Protein AF-B0W9V0-F1 (afdb_monomer_lite)

Organism: Culex quinquefasciatus (NCBI:txid7176)

pLDDT: mean 73.25, std 17.87, range [31.64, 96.44]

Foldseek 3Di:
DDDDPPPVCVVPVPQQDPVVVLVVVVVLLLVLLLQLVLLLLVLVVLLVCLVCVVPPDDDDDVVVSVVSSVVSNVVVVVVSVVVSVVLVVVVVVVVVVVCVVDVDDDDSPSDRDDDPCVVVSLVVSLVSLVSSLVSLVSCVVRDDPCQLSVLSNVLSVVCNVLSVVVVVVCVVCVVPDDVVVVVVVVVVSSVVSVVSNCCSNVVVVVVVVVVVVVVVVVVVVVDDDDPDDDDDDDDDDDDDDD

InterPro domains:
  IPR017978 GPCR family 3, C-terminal [PF00003] (9-205)
  IPR017978 GPCR family 3, C-terminal [PS50259] (17-207)
  IPR043458 G-protein coupled receptor 158/179 [PTHR32546] (9-214)

Radius of gyration: 29.92 Å; chains: 1; bounding box: 88×52×104 Å

Sequence (242 aa):
MSRITSNKVALHFLQASTLRCLLEPWCRELGFIICYGAIVLKLYRHLVEFRTRKAHRWVVRDLDLLRYLCAMIVAVLCYLAAFTATSMDFLRYSELVWKVENTDDQVTSNMCRPLKWDYVTEAGELLILGFGLQLAIASRNANTQFRERQFLVASILIEFLVSSTFYILRFWYLEEFNPSTLFLALFVRSQLTNTITLGLIFLPKLWYQHKQNRYLLLSLTSSKPIPPRSPSPTILSPRVPV

Secondary structure (DSSP, 8-state):
------HHHHHTTT---HHHHHHHHHHHHHHHHHHHHHHHHHHHHHHHHHHHHHSS-----HHHHHHHHHHHHHHHHHHHHHHHHHHHHHHHHHHHHHHHH-SS-------PPPPTTHHHHHHHHHHHHHHHHHHHHHTTT--S-THHHHHHHHHHHHHHHHHHHHHHHHHHHTTT--HHHHHHHHHHHHHHHHHHHHHHHHHHHHHHHHHHHHHHHHHHHH-PPPPPPPP------PPPP-

Structure (mmCIF, N/CA/C/O backbone):
data_AF-B0W9V0-F1
#
_entry.id   AF-B0W9V0-F1
#
loop_
_atom_site.group_PDB
_atom_site.id
_atom_site.type_symbol
_atom_site.label_atom_id
_atom_site.label_alt_id
_atom_site.label_comp_id
_atom_site.label_asym_id
_atom_site.label_entity_id
_atom_site.label_seq_id
_atom_site.pdbx_PDB_ins_code
_atom_site.Cartn_x
_atom_site.Cartn_y
_atom_site.Cartn_z
_atom_site.occupancy
_atom_site.B_iso_or_equiv
_atom_site.auth_seq_id
_atom_site.auth_comp_id
_atom_site.auth_asym_id
_atom_site.auth_atom_id
_atom_site.pdbx_PDB_model_num
ATOM 1 N N . MET A 1 1 ? 34.785 -36.215 -1.499 1.00 38.50 1 MET A N 1
ATOM 2 C CA . MET A 1 1 ? 35.180 -34.996 -0.762 1.00 38.50 1 MET A CA 1
ATOM 3 C C . MET A 1 1 ? 35.057 -33.800 -1.718 1.00 38.50 1 MET A C 1
ATOM 5 O O . MET A 1 1 ? 36.051 -33.284 -2.183 1.00 38.50 1 MET A O 1
ATOM 9 N N . SER A 1 2 ? 33.897 -33.459 -2.290 1.00 42.78 2 SER A N 1
ATOM 10 C CA . SER A 1 2 ? 32.670 -32.931 -1.668 1.00 42.78 2 SER A CA 1
ATOM 11 C C . SER A 1 2 ? 32.932 -31.756 -0.721 1.00 42.78 2 SER A C 1
ATOM 13 O O . SER A 1 2 ? 33.011 -31.969 0.489 1.00 42.78 2 SER A O 1
ATOM 15 N N . ARG A 1 3 ? 33.024 -30.531 -1.265 1.00 42.50 3 ARG A N 1
ATOM 16 C CA . ARG A 1 3 ? 32.362 -29.340 -0.699 1.00 42.50 3 ARG A CA 1
ATOM 17 C C . ARG A 1 3 ? 32.528 -28.085 -1.580 1.00 42.50 3 ARG A C 1
ATOM 19 O O . ARG A 1 3 ? 33.631 -27.605 -1.784 1.00 42.50 3 ARG A O 1
ATOM 26 N N . ILE A 1 4 ? 31.371 -27.532 -1.966 1.00 48.19 4 ILE A N 1
ATOM 27 C CA . ILE A 1 4 ? 31.098 -26.106 -2.236 1.00 48.19 4 ILE A CA 1
ATOM 28 C C . ILE A 1 4 ? 31.271 -25.648 -3.699 1.00 48.19 4 ILE A C 1
ATOM 30 O O . ILE A 1 4 ? 31.927 -24.671 -4.039 1.00 48.19 4 ILE A O 1
ATOM 34 N N . THR A 1 5 ? 30.492 -26.286 -4.569 1.00 48.91 5 THR A N 1
ATOM 35 C CA . THR A 1 5 ? 29.705 -25.598 -5.603 1.00 48.91 5 THR A CA 1
ATOM 36 C C . THR A 1 5 ? 28.595 -24.766 -4.943 1.00 48.91 5 THR A C 1
ATOM 38 O O . THR A 1 5 ? 27.465 -25.232 -4.834 1.00 48.91 5 THR A O 1
ATOM 41 N N . SER A 1 6 ? 28.894 -23.551 -4.471 1.00 47.69 6 SER A N 1
ATOM 42 C CA . SER A 1 6 ? 27.841 -22.630 -3.982 1.00 47.69 6 SER A CA 1
ATOM 43 C C . SER A 1 6 ? 27.908 -21.222 -4.582 1.00 47.69 6 SER A C 1
ATOM 45 O O . SER A 1 6 ? 26.888 -20.542 -4.634 1.00 47.69 6 SER A O 1
ATOM 47 N N . ASN A 1 7 ? 29.046 -20.807 -5.151 1.00 41.62 7 ASN A N 1
ATOM 48 C CA . ASN A 1 7 ? 29.187 -19.445 -5.690 1.00 41.62 7 ASN A CA 1
ATOM 49 C C . ASN A 1 7 ? 28.788 -19.305 -7.169 1.00 41.62 7 ASN A C 1
ATOM 51 O O . ASN A 1 7 ? 28.620 -18.190 -7.646 1.00 41.62 7 ASN A O 1
ATOM 55 N N . LYS A 1 8 ? 28.551 -20.409 -7.893 1.00 41.47 8 LYS A N 1
ATOM 56 C CA . LYS A 1 8 ? 27.944 -20.368 -9.240 1.00 41.47 8 LYS A CA 1
ATOM 57 C C . LYS A 1 8 ? 26.410 -20.384 -9.233 1.00 41.47 8 LYS A C 1
ATOM 59 O O . LYS A 1 8 ? 25.807 -20.120 -10.264 1.00 41.47 8 LYS A O 1
ATOM 64 N N . VAL A 1 9 ? 25.777 -20.640 -8.085 1.00 49.31 9 VAL A N 1
ATOM 65 C CA . VAL A 1 9 ? 24.306 -20.645 -7.968 1.00 49.31 9 VAL A CA 1
ATOM 66 C C . VAL A 1 9 ? 23.757 -19.218 -7.856 1.00 49.31 9 VAL A C 1
ATOM 68 O O . VAL A 1 9 ? 22.709 -18.932 -8.419 1.00 49.31 9 VAL A O 1
ATOM 71 N N . ALA A 1 10 ? 24.497 -18.291 -7.236 1.00 47.00 10 ALA A N 1
ATOM 72 C CA . ALA A 1 10 ? 24.108 -16.879 -7.160 1.00 47.00 10 ALA A CA 1
ATOM 73 C C . ALA A 1 10 ? 24.306 -16.126 -8.491 1.00 47.00 10 ALA A C 1
ATOM 75 O O . ALA A 1 10 ? 23.481 -15.296 -8.859 1.00 47.00 10 ALA A O 1
ATOM 76 N N . LEU A 1 11 ? 25.358 -16.466 -9.248 1.00 44.41 11 LEU A N 1
ATOM 77 C CA . LEU A 1 11 ? 25.681 -15.839 -10.539 1.00 44.41 11 LEU A CA 1
ATOM 78 C C . LEU A 1 11 ? 24.738 -16.250 -11.684 1.00 44.41 11 LEU A C 1
ATOM 80 O O . LEU A 1 11 ? 24.691 -15.565 -12.699 1.00 44.41 11 LEU A O 1
ATOM 84 N N . HIS A 1 12 ? 23.948 -17.315 -11.511 1.00 42.97 12 HIS A N 1
ATOM 85 C CA . HIS A 1 12 ? 22.925 -17.742 -12.474 1.00 42.97 12 HIS A CA 1
ATOM 86 C C . HIS A 1 12 ? 21.485 -17.384 -12.050 1.00 42.97 12 HIS A C 1
ATOM 88 O O . HIS A 1 12 ? 20.547 -17.612 -12.812 1.00 42.97 12 HIS A O 1
ATOM 94 N N . PHE A 1 13 ? 21.276 -16.830 -10.847 1.00 45.81 13 PHE A N 1
ATOM 95 C CA . PHE A 1 13 ? 19.937 -16.715 -10.251 1.00 45.81 13 PHE A CA 1
ATOM 96 C C . PHE A 1 13 ? 19.091 -15.548 -10.796 1.00 45.81 13 PHE A C 1
ATOM 98 O O . PHE A 1 13 ? 17.875 -15.515 -10.593 1.00 45.81 13 PHE A O 1
ATOM 105 N N . LEU A 1 14 ? 19.685 -14.598 -11.524 1.00 47.00 14 LEU A N 1
ATOM 106 C CA . LEU A 1 14 ? 19.030 -13.348 -11.931 1.00 47.00 14 LEU A CA 1
ATOM 107 C C . LEU A 1 14 ? 19.260 -12.986 -13.405 1.00 47.00 14 LEU A C 1
ATOM 109 O O . LEU A 1 14 ? 19.562 -11.843 -13.723 1.00 47.00 14 LEU A O 1
ATOM 113 N N . GLN A 1 15 ? 19.064 -13.925 -14.334 1.00 42.28 15 GLN A N 1
ATOM 114 C CA . GLN A 1 15 ? 18.777 -13.520 -15.714 1.00 42.28 15 GLN A CA 1
ATOM 115 C C . GLN A 1 15 ? 17.496 -12.665 -15.670 1.00 42.28 15 GLN A C 1
ATOM 117 O O . GLN A 1 15 ? 16.434 -13.176 -15.297 1.00 42.28 15 GLN A O 1
ATOM 122 N N . ALA A 1 16 ? 17.594 -11.357 -15.929 1.00 52.25 16 ALA A N 1
ATOM 123 C CA . ALA A 1 16 ? 16.433 -10.474 -15.940 1.00 52.25 16 ALA A CA 1
ATOM 124 C C . ALA A 1 16 ? 15.581 -10.816 -17.165 1.00 52.25 16 ALA A C 1
ATOM 126 O O . ALA A 1 16 ? 15.813 -10.331 -18.267 1.00 52.25 16 ALA A O 1
ATOM 127 N N . SER A 1 17 ? 14.627 -11.723 -16.984 1.00 62.50 17 SER A N 1
ATOM 128 C CA . SER A 1 17 ? 13.578 -11.950 -17.964 1.00 62.50 17 SER A CA 1
ATOM 129 C C . SER A 1 17 ? 12.546 -10.832 -17.850 1.00 62.50 17 SER A C 1
ATOM 131 O O . SER A 1 17 ? 12.239 -10.375 -16.747 1.00 62.50 17 SER A O 1
ATOM 133 N N . THR A 1 18 ? 11.959 -10.431 -18.978 1.00 63.19 18 THR A N 1
ATOM 134 C CA . THR A 1 18 ? 10.874 -9.436 -19.051 1.00 63.19 18 THR A CA 1
ATOM 135 C C . THR A 1 18 ? 9.777 -9.722 -18.022 1.00 63.19 18 THR A C 1
ATOM 137 O O . THR A 1 18 ? 9.272 -8.818 -17.366 1.00 63.19 18 THR A O 1
ATOM 140 N N . LEU A 1 19 ? 9.484 -11.005 -17.786 1.00 66.69 19 LEU A N 1
ATOM 141 C CA . LEU A 1 19 ? 8.498 -11.450 -16.807 1.00 66.69 19 LEU A CA 1
ATOM 142 C C . LEU A 1 19 ? 8.824 -11.016 -15.372 1.00 66.69 19 LEU A C 1
ATOM 144 O O . LEU A 1 19 ? 7.913 -10.637 -14.651 1.00 66.69 19 LEU A O 1
ATOM 148 N N . ARG A 1 20 ? 10.092 -11.032 -14.944 1.00 68.75 20 ARG A N 1
ATOM 149 C CA . ARG A 1 20 ? 10.468 -10.645 -13.571 1.00 68.75 20 ARG A CA 1
ATOM 150 C C . ARG A 1 20 ? 10.277 -9.154 -13.323 1.00 68.75 20 ARG A C 1
ATOM 152 O O . ARG A 1 20 ? 9.780 -8.786 -12.266 1.00 68.75 20 ARG A O 1
ATOM 159 N N . CYS A 1 21 ? 10.584 -8.325 -14.315 1.00 73.25 21 CYS A N 1
ATOM 160 C CA . CYS A 1 21 ? 10.388 -6.881 -14.216 1.00 73.25 21 CYS A CA 1
ATOM 161 C C . CYS A 1 21 ? 8.923 -6.460 -14.184 1.00 73.25 21 CYS A C 1
ATOM 163 O O . CYS A 1 21 ? 8.607 -5.406 -13.647 1.00 73.25 21 CYS A O 1
ATOM 165 N N . LEU A 1 22 ? 8.035 -7.270 -14.761 1.00 76.75 22 LEU A N 1
ATOM 166 C CA . LEU A 1 22 ? 6.597 -7.072 -14.629 1.00 76.75 22 LEU A CA 1
ATOM 167 C C . LEU A 1 22 ? 6.101 -7.640 -13.295 1.00 76.75 22 LEU A C 1
ATOM 169 O O . LEU A 1 22 ? 5.334 -6.990 -12.597 1.00 76.75 22 LEU A O 1
ATOM 173 N N . LEU A 1 23 ? 6.553 -8.834 -12.910 1.00 80.38 23 LEU A N 1
ATOM 174 C CA . LEU A 1 23 ? 6.055 -9.524 -11.721 1.00 80.38 23 LEU A CA 1
ATOM 175 C C . LEU A 1 23 ? 6.413 -8.798 -10.416 1.00 80.38 23 LEU A C 1
ATOM 177 O O . LEU A 1 23 ? 5.625 -8.810 -9.475 1.00 80.38 23 LEU A O 1
ATOM 181 N N . GLU A 1 24 ? 7.585 -8.172 -10.344 1.00 76.94 24 GLU A N 1
ATOM 182 C CA . GLU A 1 24 ? 8.046 -7.495 -9.132 1.00 76.94 24 GLU A CA 1
ATOM 183 C C . GLU A 1 24 ? 7.132 -6.329 -8.705 1.00 76.94 24 GLU A C 1
ATOM 185 O O . GLU A 1 24 ? 6.631 -6.383 -7.576 1.00 76.94 24 GLU A O 1
ATOM 190 N N . PRO A 1 25 ? 6.824 -5.334 -9.567 1.00 80.12 25 PRO A N 1
ATOM 191 C CA . PRO A 1 25 ? 5.823 -4.316 -9.259 1.00 80.12 25 PRO A CA 1
ATOM 192 C C . PRO A 1 25 ? 4.469 -4.924 -8.890 1.00 80.12 25 PRO A C 1
ATOM 194 O O . PRO A 1 25 ? 3.864 -4.520 -7.904 1.00 80.12 25 PRO A O 1
ATOM 197 N N . TRP A 1 26 ? 4.012 -5.950 -9.615 1.00 86.50 26 TRP A N 1
ATOM 198 C CA . TRP A 1 26 ? 2.724 -6.590 -9.336 1.00 86.50 26 TRP A CA 1
ATOM 199 C C . TRP A 1 26 ? 2.651 -7.177 -7.928 1.00 86.50 26 TRP A C 1
ATOM 201 O O . TRP A 1 26 ? 1.711 -6.896 -7.184 1.00 86.50 26 TRP A O 1
ATOM 211 N N . CYS A 1 27 ? 3.638 -7.987 -7.546 1.00 85.38 27 CYS A N 1
ATOM 212 C CA . CYS A 1 27 ? 3.676 -8.597 -6.223 1.00 85.38 27 CYS A CA 1
ATOM 213 C C . CYS A 1 27 ? 3.806 -7.544 -5.117 1.00 85.38 27 CYS A C 1
ATOM 215 O O . CYS A 1 27 ? 3.162 -7.684 -4.075 1.00 85.38 27 CYS A O 1
ATOM 217 N N . ARG A 1 28 ? 4.602 -6.493 -5.344 1.00 84.31 28 ARG A N 1
ATOM 218 C CA . ARG A 1 28 ? 4.801 -5.411 -4.376 1.00 84.31 28 ARG A CA 1
ATOM 219 C C . ARG A 1 28 ? 3.512 -4.629 -4.131 1.00 84.31 28 ARG A C 1
ATOM 221 O O . ARG A 1 28 ? 3.073 -4.549 -2.985 1.00 84.31 28 ARG A O 1
ATOM 228 N N . GLU A 1 29 ? 2.874 -4.133 -5.190 1.00 88.31 29 GLU A N 1
ATOM 229 C CA . GLU A 1 29 ? 1.665 -3.308 -5.079 1.00 88.31 29 GLU A CA 1
ATOM 230 C C . GLU A 1 29 ? 0.465 -4.106 -4.554 1.00 88.31 29 GLU A C 1
ATOM 232 O O . GLU A 1 29 ? -0.296 -3.620 -3.712 1.00 88.31 29 GLU A O 1
ATOM 237 N N . LEU A 1 30 ? 0.311 -5.365 -4.984 1.00 90.06 30 LEU A N 1
ATOM 238 C CA . LEU A 1 30 ? -0.743 -6.240 -4.463 1.00 90.06 30 LEU A CA 1
ATOM 239 C C . LEU A 1 30 ? -0.530 -6.569 -2.983 1.00 90.06 30 LEU A C 1
ATOM 241 O O . LEU A 1 30 ? -1.483 -6.552 -2.204 1.00 90.06 30 LEU A O 1
ATOM 245 N N . GLY A 1 31 ? 0.712 -6.832 -2.573 1.00 89.00 31 GLY A N 1
ATOM 246 C CA . GLY A 1 31 ? 1.044 -7.033 -1.164 1.00 89.00 31 GLY A CA 1
ATOM 247 C C . GLY A 1 31 ? 0.723 -5.795 -0.327 1.00 89.00 31 GLY A C 1
ATOM 248 O O . GLY A 1 31 ? 0.064 -5.903 0.710 1.00 89.00 31 GLY A O 1
ATOM 249 N N . PHE A 1 32 ? 1.114 -4.615 -0.814 1.00 89.88 32 PHE A N 1
ATOM 250 C CA . PHE A 1 32 ? 0.863 -3.346 -0.142 1.00 89.88 32 PHE A CA 1
ATOM 251 C C . PHE A 1 32 ? -0.635 -3.090 0.056 1.00 89.88 32 PHE A C 1
ATOM 253 O O . PHE A 1 32 ? -1.078 -2.856 1.185 1.00 89.88 32 PHE A O 1
ATOM 260 N N . ILE A 1 33 ? -1.441 -3.195 -1.007 1.00 92.50 33 ILE A N 1
ATOM 261 C CA . ILE A 1 33 ? -2.877 -2.909 -0.913 1.00 92.50 33 ILE A CA 1
ATOM 262 C C . ILE A 1 33 ? -3.615 -3.918 -0.032 1.00 92.50 33 ILE A C 1
ATOM 264 O O . ILE A 1 33 ? -4.504 -3.531 0.724 1.00 92.50 33 ILE A O 1
ATOM 268 N N . ILE A 1 34 ? -3.237 -5.198 -0.071 1.00 91.38 34 ILE A N 1
ATOM 269 C CA . ILE A 1 34 ? -3.853 -6.225 0.774 1.00 91.38 34 ILE A CA 1
ATOM 270 C C . ILE A 1 34 ? -3.533 -5.952 2.247 1.00 91.38 34 ILE A C 1
ATOM 272 O O . ILE A 1 34 ? -4.441 -5.934 3.081 1.00 91.38 34 ILE A O 1
ATOM 276 N N . CYS A 1 35 ? -2.264 -5.698 2.573 1.00 90.56 35 CYS A N 1
ATOM 277 C CA . CYS A 1 35 ? -1.823 -5.451 3.942 1.00 90.56 35 CYS A CA 1
ATOM 278 C C . CYS A 1 35 ? -2.367 -4.124 4.486 1.00 90.56 35 CYS A C 1
ATOM 280 O O . CYS A 1 35 ? -3.150 -4.113 5.440 1.00 90.56 35 CYS A O 1
ATOM 282 N N . TYR A 1 36 ? -1.985 -2.997 3.884 1.00 91.69 36 TYR A N 1
ATOM 283 C CA . TYR A 1 36 ? -2.341 -1.676 4.400 1.00 91.69 36 TYR A CA 1
ATOM 284 C C . TYR A 1 36 ? -3.808 -1.336 4.148 1.00 91.69 36 TYR A C 1
ATOM 286 O O . TYR A 1 36 ? -4.438 -0.739 5.020 1.00 91.69 36 TYR A O 1
ATOM 294 N N . GLY A 1 37 ? -4.407 -1.801 3.046 1.00 93.12 37 GLY A N 1
ATOM 295 C CA . GLY A 1 37 ? -5.848 -1.675 2.822 1.00 93.12 37 GLY A CA 1
ATOM 296 C C . GLY A 1 37 ? -6.663 -2.378 3.909 1.00 93.12 37 GLY A C 1
ATOM 297 O O . GLY A 1 37 ? -7.611 -1.795 4.436 1.00 93.12 37 GLY A O 1
ATOM 298 N N . ALA A 1 38 ? -6.258 -3.576 4.348 1.00 92.44 38 ALA A N 1
ATOM 299 C CA . ALA A 1 38 ? -6.914 -4.255 5.467 1.00 92.44 38 ALA A CA 1
ATOM 300 C C . ALA A 1 38 ? -6.759 -3.493 6.798 1.00 92.44 38 ALA A C 1
ATOM 302 O O . ALA A 1 38 ? -7.720 -3.404 7.568 1.00 92.44 38 ALA A O 1
ATOM 303 N N . ILE A 1 39 ? -5.585 -2.908 7.077 1.00 92.06 39 ILE A N 1
ATOM 304 C CA . ILE A 1 39 ? -5.357 -2.083 8.280 1.00 92.06 39 ILE A CA 1
ATOM 305 C C . ILE A 1 39 ? -6.250 -0.833 8.251 1.00 92.06 39 ILE A C 1
ATOM 307 O O . ILE A 1 39 ? -6.931 -0.543 9.239 1.00 92.06 39 ILE A O 1
ATOM 311 N N . VAL A 1 40 ? -6.294 -0.127 7.118 1.00 93.56 40 VAL A N 1
ATOM 312 C CA . VAL A 1 40 ? -7.128 1.066 6.899 1.00 93.56 40 VAL A CA 1
ATOM 313 C C . VAL A 1 40 ? -8.608 0.735 7.083 1.00 93.56 40 VAL A C 1
ATOM 315 O O . VAL A 1 40 ? -9.307 1.429 7.818 1.00 93.56 40 VAL A O 1
ATOM 318 N N . LEU A 1 41 ? -9.088 -0.363 6.498 1.00 92.69 41 LEU A N 1
ATOM 319 C CA . LEU A 1 41 ? -10.471 -0.819 6.643 1.00 92.69 41 LEU A CA 1
ATOM 320 C C . LEU A 1 41 ? -10.808 -1.212 8.085 1.00 92.69 41 LEU A C 1
ATOM 322 O O . LEU A 1 41 ? -11.884 -0.896 8.598 1.00 92.69 41 LEU A O 1
ATOM 326 N N . LYS A 1 42 ? -9.875 -1.851 8.790 1.00 90.62 42 LYS A N 1
ATOM 327 C CA . LYS A 1 42 ? -10.038 -2.175 10.209 1.00 90.62 42 LYS A CA 1
ATOM 328 C C . LYS A 1 42 ? -10.117 -0.920 11.084 1.00 90.62 42 LYS A C 1
ATOM 330 O O . LYS A 1 42 ? -10.900 -0.885 12.039 1.00 90.62 42 LYS A O 1
ATOM 335 N N . LEU A 1 43 ? -9.344 0.112 10.752 1.00 90.44 43 LEU A N 1
ATOM 336 C CA . LEU A 1 43 ? -9.387 1.417 11.407 1.00 90.44 43 LEU A CA 1
ATOM 337 C C . LEU A 1 43 ? -10.682 2.179 11.077 1.00 90.44 43 LEU A C 1
ATOM 339 O O . LEU A 1 43 ? -11.298 2.760 11.970 1.00 90.44 43 LEU A O 1
ATOM 343 N N . TYR A 1 44 ? -11.147 2.099 9.828 1.00 90.62 44 TYR A N 1
ATOM 344 C CA . TYR A 1 44 ? -12.440 2.627 9.393 1.00 90.62 44 TYR A CA 1
ATOM 345 C C . TYR A 1 44 ? -13.595 1.996 10.180 1.00 90.62 44 TYR A C 1
ATOM 347 O O . TYR A 1 44 ? -14.435 2.714 10.722 1.00 90.62 44 TYR A O 1
ATOM 355 N N . ARG A 1 45 ? -13.598 0.664 10.337 1.00 88.00 45 ARG A N 1
ATOM 356 C CA . ARG A 1 45 ? -14.590 -0.043 11.162 1.00 88.00 45 ARG A CA 1
ATOM 357 C C . ARG A 1 45 ? -14.610 0.480 12.596 1.00 88.00 45 ARG A C 1
ATOM 359 O O . ARG A 1 45 ? -15.693 0.742 13.115 1.00 88.00 45 ARG A O 1
ATOM 366 N N . HIS A 1 46 ? -13.440 0.659 13.216 1.00 85.12 46 HIS A N 1
ATOM 367 C CA . HIS A 1 46 ? -13.358 1.236 14.561 1.00 85.12 46 HIS A CA 1
ATOM 368 C C . HIS A 1 46 ? -14.025 2.613 14.597 1.00 85.12 46 HIS A C 1
ATOM 370 O O . HIS A 1 46 ? -14.906 2.848 15.421 1.00 85.12 46 HIS A O 1
ATOM 376 N N . LEU A 1 47 ? -13.659 3.507 13.675 1.00 87.06 47 LEU A N 1
ATOM 377 C CA . LEU A 1 47 ? -14.223 4.855 13.597 1.00 87.06 47 LEU A CA 1
ATOM 378 C C . LEU A 1 47 ? -15.756 4.839 13.466 1.00 87.06 47 LEU A C 1
ATOM 380 O O . LEU A 1 47 ? -16.438 5.592 14.168 1.00 87.06 47 LEU A O 1
ATOM 384 N N . VAL A 1 48 ? -16.306 3.981 12.602 1.00 85.25 48 VAL A N 1
ATOM 385 C CA . VAL A 1 48 ? -17.760 3.875 12.400 1.00 85.25 48 VAL A CA 1
ATOM 386 C C . VAL A 1 48 ? -18.461 3.323 13.641 1.00 85.25 48 VAL A C 1
ATOM 388 O O . VAL A 1 48 ? -19.492 3.863 14.046 1.00 85.25 48 VAL A O 1
ATOM 391 N N . GLU A 1 49 ? -17.902 2.311 14.307 1.00 81.75 49 GLU A N 1
ATOM 392 C CA . GLU A 1 49 ? -18.482 1.775 15.545 1.00 81.75 49 GLU A CA 1
ATOM 393 C C . GLU A 1 49 ? -18.603 2.860 16.630 1.00 81.75 49 GLU A C 1
ATOM 395 O O . GLU A 1 49 ? -19.628 2.983 17.301 1.00 81.75 49 GLU A O 1
ATOM 400 N N . PHE A 1 50 ? -17.599 3.725 16.764 1.00 77.88 50 PHE A N 1
ATOM 401 C CA . PHE A 1 50 ? -17.660 4.835 17.712 1.00 77.88 50 PHE A CA 1
ATOM 402 C C . PHE A 1 50 ? -18.673 5.912 17.345 1.00 77.88 50 PHE A C 1
ATOM 404 O O . PHE A 1 50 ? -19.364 6.431 18.225 1.00 77.88 50 PHE A O 1
ATOM 411 N N . ARG A 1 51 ? -18.770 6.261 16.058 1.00 76.44 51 ARG A N 1
ATOM 412 C CA . ARG A 1 51 ? -19.777 7.220 15.590 1.00 76.44 51 ARG A CA 1
ATOM 413 C C . ARG A 1 51 ? -21.193 6.703 15.833 1.00 76.44 51 ARG A C 1
ATOM 415 O O . ARG A 1 51 ? -22.044 7.464 16.283 1.00 76.44 51 ARG A O 1
ATOM 422 N N . THR A 1 52 ? -21.429 5.418 15.590 1.00 68.56 52 THR A N 1
ATOM 423 C CA . THR A 1 52 ? -22.756 4.797 15.733 1.00 68.56 52 THR A CA 1
ATOM 424 C C . THR A 1 52 ? -23.190 4.609 17.189 1.00 68.56 52 THR A C 1
ATOM 426 O O . THR A 1 52 ? -24.385 4.602 17.467 1.00 68.56 52 THR A O 1
ATOM 429 N N . ARG A 1 53 ? -22.263 4.564 18.161 1.00 64.00 53 ARG A N 1
ATOM 430 C CA . ARG A 1 53 ? -22.628 4.631 19.594 1.00 64.00 53 ARG A CA 1
ATOM 431 C C . ARG A 1 53 ? -23.247 5.974 20.004 1.00 64.00 53 ARG A C 1
ATOM 433 O O . ARG A 1 53 ? -23.953 6.011 21.004 1.00 64.00 53 ARG A O 1
ATOM 440 N N . LYS A 1 54 ? -23.003 7.060 19.255 1.00 57.22 54 LYS A N 1
ATOM 441 C CA . LYS A 1 54 ? -23.586 8.393 19.513 1.00 57.22 54 LYS A CA 1
ATOM 442 C C . LYS A 1 54 ? -24.869 8.675 18.723 1.00 57.22 54 LYS A C 1
ATOM 444 O O . LYS A 1 54 ? -25.590 9.601 19.071 1.00 57.22 54 LYS A O 1
ATOM 449 N N . ALA A 1 55 ? -25.159 7.898 17.683 1.00 57.38 55 ALA A N 1
ATOM 450 C CA . ALA A 1 55 ? -26.361 8.031 16.867 1.00 57.38 55 ALA A CA 1
ATOM 451 C C . ALA A 1 55 ? -26.708 6.662 16.271 1.00 57.38 55 ALA A C 1
ATOM 453 O O . ALA A 1 55 ? -25.904 6.146 15.505 1.00 57.38 55 ALA A O 1
ATOM 454 N N . HIS A 1 56 ? -27.866 6.106 16.656 1.00 53.25 56 HIS A N 1
ATOM 455 C CA . HIS A 1 56 ? -28.547 4.911 16.121 1.00 53.25 56 HIS A CA 1
ATOM 456 C C . HIS A 1 56 ? -27.640 3.810 15.514 1.00 53.25 56 HIS A C 1
ATOM 458 O O . HIS A 1 56 ? -27.049 3.983 14.455 1.00 53.25 56 HIS A O 1
ATOM 464 N N . ARG A 1 57 ? -27.565 2.631 16.149 1.00 59.12 57 ARG A N 1
ATOM 465 C CA . ARG A 1 57 ? -26.633 1.534 15.811 1.00 59.12 57 ARG A CA 1
ATOM 466 C C . ARG A 1 57 ? -26.754 1.050 14.352 1.00 59.12 57 ARG A C 1
ATOM 468 O O . ARG A 1 57 ? -27.537 0.154 14.054 1.00 59.12 57 ARG A O 1
ATOM 475 N N . TRP A 1 58 ? -25.921 1.581 13.457 1.00 59.62 58 TRP A N 1
ATOM 476 C CA . TRP A 1 58 ? -25.695 1.018 12.124 1.00 59.62 58 TRP A CA 1
ATOM 477 C C . TRP A 1 58 ? -24.669 -0.114 12.230 1.00 59.62 58 TRP A C 1
ATOM 479 O O . TRP A 1 58 ? -23.488 0.122 12.485 1.00 59.62 58 TRP A O 1
ATOM 489 N N . VAL A 1 59 ? -25.116 -1.360 12.073 1.00 67.06 59 VAL A N 1
ATOM 490 C CA . VAL A 1 59 ? -24.224 -2.526 12.046 1.00 67.06 59 VAL A CA 1
ATOM 491 C C . VAL A 1 59 ? -23.605 -2.619 10.653 1.00 67.06 59 VAL A C 1
ATOM 493 O O . VAL A 1 59 ? -24.251 -3.076 9.713 1.00 67.06 59 VAL A O 1
ATOM 496 N N . VAL A 1 60 ? -22.355 -2.168 10.513 1.00 69.69 60 VAL A N 1
ATOM 497 C CA . VAL A 1 60 ? -21.566 -2.408 9.296 1.00 69.69 60 VAL A CA 1
ATOM 498 C C . VAL A 1 60 ? -21.320 -3.908 9.182 1.00 69.69 60 VAL A C 1
ATOM 500 O O . VAL A 1 60 ? -20.766 -4.520 10.097 1.00 69.69 60 VAL A O 1
ATOM 503 N N . ARG A 1 61 ? -21.757 -4.507 8.075 1.00 80.44 61 ARG A N 1
ATOM 504 C CA . ARG A 1 61 ? -21.613 -5.942 7.828 1.00 80.44 61 ARG A CA 1
ATOM 505 C C . ARG A 1 61 ? -20.178 -6.240 7.403 1.00 80.44 61 ARG A C 1
ATOM 507 O O . ARG A 1 61 ? -19.621 -5.522 6.577 1.00 80.44 61 ARG A O 1
ATOM 514 N N . ASP A 1 62 ? -19.596 -7.330 7.898 1.00 82.00 62 ASP A N 1
ATOM 515 C CA . ASP A 1 62 ? -18.232 -7.742 7.523 1.00 82.00 62 ASP A CA 1
ATOM 516 C C . ASP A 1 62 ? -18.080 -7.967 6.004 1.00 82.00 62 ASP A C 1
ATOM 518 O O . ASP A 1 62 ? -17.024 -7.709 5.429 1.00 82.00 62 ASP A O 1
ATOM 522 N N . LEU A 1 63 ? -19.168 -8.364 5.336 1.00 85.56 63 LEU A N 1
ATOM 523 C CA . LEU A 1 63 ? -19.227 -8.524 3.883 1.00 85.56 63 LEU A CA 1
ATOM 524 C C . LEU A 1 63 ? -19.025 -7.198 3.132 1.00 85.56 63 LEU A C 1
ATOM 526 O O . LEU A 1 63 ? -18.405 -7.182 2.073 1.00 85.56 63 LEU A O 1
ATOM 530 N N . ASP A 1 64 ? -19.515 -6.083 3.675 1.00 88.50 64 ASP A N 1
ATOM 531 C CA . ASP A 1 64 ? -19.342 -4.773 3.044 1.00 88.50 64 ASP A CA 1
ATOM 532 C C . ASP A 1 64 ? -17.886 -4.316 3.159 1.00 88.50 64 ASP A C 1
ATOM 534 O O . ASP A 1 64 ? -17.327 -3.792 2.200 1.00 88.50 64 ASP A O 1
ATOM 538 N N . LEU A 1 65 ? -17.223 -4.624 4.280 1.00 88.62 65 LEU A N 1
ATOM 539 C CA . LEU A 1 65 ? -15.789 -4.381 4.439 1.00 88.62 65 LEU A CA 1
ATOM 540 C C . LEU A 1 65 ? -14.959 -5.176 3.425 1.00 88.62 65 LEU A C 1
ATOM 542 O O . LEU A 1 65 ? -14.042 -4.629 2.812 1.00 88.62 65 LEU A O 1
ATOM 546 N N . LEU A 1 66 ? -15.308 -6.448 3.220 1.00 88.94 66 LEU A N 1
ATOM 547 C CA . LEU A 1 66 ? -14.657 -7.290 2.221 1.00 88.94 66 LEU A CA 1
ATOM 548 C C . LEU A 1 66 ? -14.894 -6.766 0.799 1.00 88.94 66 LEU A C 1
ATOM 550 O O . LEU A 1 66 ? -13.962 -6.749 0.002 1.00 88.94 66 LEU A O 1
ATOM 554 N N . ARG A 1 67 ? -16.101 -6.273 0.489 1.00 92.88 67 ARG A N 1
ATOM 555 C CA . ARG A 1 67 ? -16.398 -5.626 -0.801 1.00 92.88 67 ARG A CA 1
ATOM 556 C C . ARG A 1 67 ? -15.526 -4.396 -1.034 1.00 92.88 67 ARG A C 1
ATOM 558 O O . ARG A 1 67 ? -14.995 -4.259 -2.132 1.00 92.88 67 ARG A O 1
ATOM 565 N N . TYR A 1 68 ? -15.329 -3.546 -0.023 1.00 92.69 68 TYR A N 1
ATOM 566 C CA . TYR A 1 68 ? -14.413 -2.406 -0.138 1.00 92.69 68 TYR A CA 1
ATOM 567 C C . TYR A 1 68 ? -12.967 -2.860 -0.380 1.00 92.69 68 TYR A C 1
ATOM 569 O O . TYR A 1 68 ? -12.301 -2.297 -1.243 1.00 92.69 68 TYR A O 1
ATOM 577 N N . LEU A 1 69 ? -12.492 -3.905 0.310 1.00 93.06 69 LEU A N 1
ATOM 578 C CA . LEU A 1 69 ? -11.152 -4.458 0.071 1.00 93.06 69 LEU A CA 1
ATOM 579 C C . LEU A 1 69 ? -11.012 -5.002 -1.357 1.00 93.06 69 LEU A C 1
ATOM 581 O O . LEU A 1 69 ? -10.049 -4.678 -2.045 1.00 93.06 69 LEU A O 1
ATOM 585 N N . CYS A 1 70 ? -11.984 -5.790 -1.820 1.00 93.88 70 CYS A N 1
ATOM 586 C CA . CYS A 1 70 ? -12.004 -6.305 -3.186 1.00 93.88 70 CYS A CA 1
ATOM 587 C C . CYS A 1 70 ? -12.020 -5.170 -4.215 1.00 93.88 70 CYS A C 1
ATOM 589 O O . CYS A 1 70 ? -11.284 -5.246 -5.191 1.00 93.88 70 CYS A O 1
ATOM 591 N N . ALA A 1 71 ? -12.795 -4.106 -3.989 1.00 95.38 71 ALA A N 1
ATOM 592 C CA . ALA A 1 71 ? -12.816 -2.945 -4.874 1.00 95.38 71 ALA A CA 1
ATOM 593 C C . ALA A 1 71 ? -11.442 -2.256 -4.954 1.00 95.38 71 ALA A C 1
ATOM 595 O O . ALA A 1 71 ? -10.982 -1.948 -6.052 1.00 95.38 71 ALA A O 1
ATOM 596 N N . MET A 1 72 ? -10.754 -2.081 -3.819 1.00 93.25 72 MET A N 1
ATOM 597 C CA . MET A 1 72 ? -9.390 -1.535 -3.786 1.00 93.25 72 MET A CA 1
ATOM 598 C C . MET A 1 72 ? -8.398 -2.431 -4.548 1.00 93.25 72 MET A C 1
ATOM 600 O O . MET A 1 72 ? -7.599 -1.928 -5.333 1.00 93.25 72 MET A O 1
ATOM 604 N N . ILE A 1 73 ? -8.472 -3.755 -4.368 1.00 94.50 73 ILE A N 1
ATOM 605 C CA . ILE A 1 73 ? -7.617 -4.719 -5.083 1.00 94.50 73 ILE A CA 1
ATOM 606 C C . ILE A 1 73 ? -7.880 -4.668 -6.593 1.00 94.50 73 ILE A C 1
ATOM 608 O O . ILE A 1 73 ? -6.936 -4.613 -7.374 1.00 94.50 73 ILE A O 1
ATOM 612 N N . VAL A 1 74 ? -9.147 -4.653 -7.016 1.00 96.44 74 VAL A N 1
ATOM 613 C CA . VAL A 1 74 ? -9.519 -4.560 -8.438 1.00 96.44 74 VAL A CA 1
ATOM 614 C C . VAL A 1 74 ? -9.009 -3.257 -9.052 1.00 96.44 74 VAL A C 1
ATOM 616 O O . VAL A 1 74 ? -8.465 -3.286 -10.152 1.00 96.44 74 VAL A O 1
ATOM 619 N N . ALA A 1 75 ? -9.108 -2.132 -8.340 1.00 94.31 75 ALA A N 1
ATOM 620 C CA . ALA A 1 75 ? -8.561 -0.861 -8.810 1.00 94.31 75 ALA A CA 1
ATOM 621 C C . ALA A 1 75 ? -7.042 -0.941 -9.053 1.00 94.31 75 ALA A C 1
ATOM 623 O O . ALA A 1 75 ? -6.564 -0.503 -10.101 1.00 94.31 75 ALA A O 1
ATOM 624 N N . VAL A 1 76 ? -6.293 -1.562 -8.134 1.00 92.69 76 VAL A N 1
ATOM 625 C CA . VAL A 1 76 ? -4.843 -1.778 -8.288 1.00 92.69 76 VAL A CA 1
ATOM 626 C C . VAL A 1 76 ? -4.532 -2.747 -9.431 1.00 92.69 76 VAL A C 1
ATOM 628 O O . VAL A 1 76 ? -3.608 -2.499 -10.198 1.00 92.69 76 VAL A O 1
ATOM 631 N N . LEU A 1 77 ? -5.318 -3.811 -9.616 1.00 93.38 77 LEU A N 1
ATOM 632 C CA . LEU A 1 77 ? -5.156 -4.728 -10.750 1.00 93.38 77 LEU A CA 1
ATOM 633 C C . LEU A 1 77 ? -5.356 -4.020 -12.096 1.00 93.38 77 LEU A C 1
ATOM 635 O O . LEU A 1 77 ? -4.570 -4.230 -13.017 1.00 93.38 77 LEU A O 1
ATOM 639 N N . CYS A 1 78 ? -6.362 -3.150 -12.207 1.00 94.88 78 CYS A N 1
ATOM 640 C CA . CYS A 1 78 ? -6.573 -2.335 -13.405 1.00 94.88 78 CYS A CA 1
ATOM 641 C C . CYS A 1 78 ? -5.394 -1.385 -13.660 1.00 94.88 78 CYS A C 1
ATOM 643 O O . CYS A 1 78 ? -4.930 -1.274 -14.795 1.00 94.88 78 CYS A O 1
ATOM 645 N N . TYR A 1 79 ? -4.879 -0.737 -12.611 1.00 91.38 79 TYR A N 1
ATOM 646 C CA . TYR A 1 79 ? -3.680 0.099 -12.697 1.00 91.38 79 TYR A CA 1
ATOM 647 C C . TYR A 1 79 ? -2.459 -0.695 -13.185 1.00 91.38 79 TYR A C 1
ATOM 649 O O . TYR A 1 79 ? -1.797 -0.288 -14.137 1.00 91.38 79 TYR A O 1
ATOM 657 N N . LEU A 1 80 ? -2.198 -1.863 -12.593 1.00 89.88 80 LEU A N 1
ATOM 658 C CA . LEU A 1 80 ? -1.078 -2.731 -12.959 1.00 89.88 80 LEU A CA 1
ATOM 659 C C . LEU A 1 80 ? -1.210 -3.291 -14.380 1.00 89.88 80 LEU A C 1
ATOM 661 O O . LEU A 1 80 ? -0.206 -3.443 -15.079 1.00 89.88 80 LEU A O 1
ATOM 665 N N . ALA A 1 81 ? -2.431 -3.559 -14.844 1.00 91.12 81 ALA A N 1
ATOM 666 C CA . ALA A 1 81 ? -2.688 -3.946 -16.227 1.00 91.12 81 ALA A CA 1
ATOM 667 C C . ALA A 1 81 ? -2.350 -2.806 -17.203 1.00 91.12 81 ALA A C 1
ATOM 669 O O . ALA A 1 81 ? -1.661 -3.043 -18.196 1.00 91.12 81 ALA A O 1
ATOM 670 N N . ALA A 1 82 ? -2.753 -1.568 -16.897 1.00 90.44 82 ALA A N 1
ATOM 671 C CA . ALA A 1 82 ? -2.404 -0.392 -17.698 1.00 90.44 82 ALA A CA 1
ATOM 672 C C . ALA A 1 82 ? -0.889 -0.115 -17.695 1.00 90.44 82 ALA A C 1
ATOM 674 O O . ALA A 1 82 ? -0.294 0.133 -18.746 1.00 90.44 82 ALA A O 1
ATOM 675 N N . PHE A 1 83 ? -0.244 -0.233 -16.532 1.00 87.12 83 PHE A N 1
ATOM 676 C CA . PHE A 1 83 ? 1.211 -0.178 -16.405 1.00 87.12 83 PHE A CA 1
ATOM 677 C C . PHE A 1 83 ? 1.881 -1.243 -17.280 1.00 87.12 83 PHE A C 1
ATOM 679 O O . PHE A 1 83 ? 2.812 -0.944 -18.020 1.00 87.12 83 PHE A O 1
ATOM 686 N N . THR A 1 84 ? 1.380 -2.477 -17.257 1.00 85.56 84 THR A N 1
ATOM 687 C CA . THR A 1 84 ? 1.935 -3.584 -18.045 1.00 85.56 84 THR A CA 1
ATOM 688 C C . THR A 1 84 ? 1.804 -3.334 -19.545 1.00 85.56 84 THR A C 1
ATOM 690 O O . THR A 1 84 ? 2.784 -3.495 -20.268 1.00 85.56 84 THR A O 1
ATOM 693 N N . ALA A 1 85 ? 0.629 -2.897 -20.009 1.00 86.94 85 ALA A N 1
ATOM 694 C CA . ALA A 1 85 ? 0.395 -2.579 -21.416 1.00 86.94 85 ALA A CA 1
ATOM 695 C C . ALA A 1 85 ? 1.347 -1.474 -21.903 1.00 86.94 85 ALA A C 1
ATOM 697 O O . ALA A 1 85 ? 2.109 -1.681 -22.844 1.00 86.94 85 ALA A O 1
ATOM 698 N N . THR A 1 86 ? 1.399 -0.352 -21.179 1.00 83.44 86 THR A N 1
ATOM 699 C CA . THR A 1 86 ? 2.267 0.786 -21.529 1.00 83.44 86 THR A CA 1
ATOM 700 C C . THR A 1 86 ? 3.758 0.449 -21.456 1.00 83.44 86 THR A C 1
ATOM 702 O O . THR A 1 86 ? 4.541 0.923 -22.280 1.00 83.44 86 THR A O 1
ATOM 705 N N . SER A 1 87 ? 4.164 -0.405 -20.513 1.00 79.31 87 SER A N 1
ATOM 706 C CA . SER A 1 87 ? 5.546 -0.890 -20.404 1.00 79.31 87 SER A CA 1
ATOM 707 C C . SER A 1 87 ? 5.940 -1.760 -21.594 1.00 79.31 87 SER A C 1
ATOM 709 O O . SER A 1 87 ? 7.032 -1.601 -22.141 1.00 79.31 87 SER A O 1
ATOM 711 N N . MET A 1 88 ? 5.056 -2.670 -22.008 1.00 78.81 88 MET A N 1
ATOM 712 C CA . MET A 1 88 ? 5.293 -3.559 -23.146 1.00 78.81 88 MET A CA 1
ATOM 713 C C . MET A 1 88 ? 5.378 -2.785 -24.462 1.00 78.81 88 MET A C 1
ATOM 715 O O . MET A 1 88 ? 6.262 -3.066 -25.273 1.00 78.81 88 MET A O 1
ATOM 719 N N . ASP A 1 89 ? 4.522 -1.779 -24.649 1.00 79.69 89 ASP A N 1
ATOM 720 C CA . ASP A 1 89 ? 4.560 -0.911 -25.829 1.00 79.69 89 ASP A CA 1
ATOM 721 C C . ASP A 1 89 ? 5.873 -0.118 -25.909 1.00 79.69 89 ASP A C 1
ATOM 723 O O . ASP A 1 89 ? 6.503 -0.055 -26.967 1.00 79.69 89 ASP A O 1
ATOM 727 N N . PHE A 1 90 ? 6.339 0.428 -24.780 1.00 74.25 90 PHE A N 1
ATOM 728 C CA . PHE A 1 90 ? 7.603 1.163 -24.717 1.00 74.25 90 PHE A CA 1
ATOM 729 C C . PHE A 1 90 ? 8.816 0.269 -25.009 1.00 74.25 90 PHE A C 1
ATOM 731 O O . PHE A 1 90 ? 9.696 0.654 -25.781 1.00 74.25 90 PHE A O 1
ATOM 738 N N . LEU A 1 91 ? 8.850 -0.939 -24.435 1.00 71.69 91 LEU A N 1
ATOM 739 C CA . LEU A 1 91 ? 9.913 -1.915 -24.688 1.00 71.69 91 LEU A CA 1
ATOM 740 C C . LEU A 1 91 ? 9.978 -2.282 -26.174 1.00 71.69 91 LEU A C 1
ATOM 742 O O . LEU A 1 91 ? 11.046 -2.189 -26.780 1.00 71.69 91 LEU A O 1
ATOM 746 N N . ARG A 1 92 ? 8.827 -2.599 -26.778 1.00 70.31 92 ARG A N 1
ATOM 747 C CA . ARG A 1 92 ? 8.725 -2.937 -28.202 1.00 70.31 92 ARG A CA 1
ATOM 748 C C . ARG A 1 92 ? 9.166 -1.782 -29.102 1.00 70.31 92 ARG A C 1
ATOM 750 O O . ARG A 1 92 ? 9.871 -2.014 -30.078 1.00 70.31 92 ARG A O 1
ATOM 757 N N . TYR A 1 93 ? 8.786 -0.546 -28.779 1.00 70.62 93 TYR A N 1
ATOM 758 C CA . TYR A 1 93 ? 9.236 0.632 -29.522 1.00 70.62 93 TYR A CA 1
ATOM 759 C C . TYR A 1 93 ? 10.758 0.819 -29.427 1.00 70.62 93 TYR A C 1
ATOM 761 O O . TYR A 1 93 ? 11.418 1.033 -30.441 1.00 70.62 93 TYR A O 1
ATOM 769 N N . SER A 1 94 ? 11.328 0.684 -28.226 1.00 66.06 94 SER A N 1
ATOM 770 C CA . SER A 1 94 ? 12.769 0.855 -28.011 1.00 66.06 94 SER A CA 1
ATOM 771 C C . SER A 1 94 ? 13.618 -0.193 -28.738 1.00 66.06 94 SER A C 1
ATOM 773 O O . SER A 1 94 ? 14.656 0.151 -29.296 1.00 66.06 94 SER A O 1
ATOM 775 N N . GLU A 1 95 ? 13.157 -1.445 -28.796 1.00 66.81 95 GLU A N 1
ATOM 776 C CA . GLU A 1 95 ? 13.825 -2.521 -29.533 1.00 66.81 95 GLU A CA 1
ATOM 777 C C . GLU A 1 95 ? 13.804 -2.264 -31.048 1.00 66.81 95 GLU A C 1
ATOM 779 O O . GLU A 1 95 ? 14.812 -2.453 -31.727 1.00 66.81 95 GLU A O 1
ATOM 784 N N . LEU A 1 96 ? 12.677 -1.772 -31.580 1.00 64.12 96 LEU A N 1
ATOM 785 C CA . LEU A 1 96 ? 12.536 -1.444 -33.002 1.00 64.12 96 LEU A CA 1
ATOM 786 C C . LEU A 1 96 ? 13.447 -0.286 -33.428 1.00 64.12 96 LEU A C 1
ATOM 788 O O . LEU A 1 96 ? 14.066 -0.376 -34.483 1.00 64.12 96 LEU A O 1
ATOM 792 N N . VAL A 1 97 ? 13.560 0.770 -32.616 1.00 64.25 97 VAL A N 1
ATOM 793 C CA . VAL A 1 97 ? 14.458 1.906 -32.901 1.00 64.25 97 VAL A CA 1
ATOM 794 C C . VAL A 1 97 ? 15.924 1.461 -32.890 1.00 64.25 97 VAL A C 1
ATOM 796 O O . VAL A 1 97 ? 16.663 1.780 -33.815 1.00 64.25 97 VAL A O 1
ATOM 799 N N . TRP A 1 98 ? 16.335 0.650 -31.910 1.00 58.66 98 TRP A N 1
ATOM 800 C CA . TRP A 1 98 ? 17.717 0.159 -31.830 1.00 58.66 98 TRP A CA 1
ATOM 801 C C . TRP A 1 98 ? 18.092 -0.805 -32.957 1.00 58.66 98 TRP A C 1
ATOM 803 O O . TRP A 1 98 ? 19.213 -0.753 -33.457 1.00 58.66 98 TRP A O 1
ATOM 813 N N . LYS A 1 99 ? 17.161 -1.661 -33.390 1.00 58.97 99 LYS A N 1
ATOM 814 C CA . LYS A 1 99 ? 17.390 -2.608 -34.490 1.00 58.97 99 LYS A CA 1
ATOM 815 C C . LYS A 1 99 ? 17.494 -1.930 -35.860 1.00 58.97 99 LYS A C 1
ATOM 817 O O . LYS A 1 99 ? 18.075 -2.503 -36.775 1.00 58.97 99 LYS A O 1
ATOM 822 N N . VAL A 1 100 ? 16.922 -0.733 -36.007 1.00 62.72 100 VAL A N 1
ATOM 823 C CA . VAL A 1 100 ? 17.067 0.099 -37.213 1.00 62.72 100 VAL A CA 1
ATOM 824 C C . VAL A 1 100 ? 18.430 0.798 -37.250 1.00 62.72 100 VAL A C 1
ATOM 826 O O . VAL A 1 100 ? 18.954 1.022 -38.337 1.00 62.72 100 VAL A O 1
ATOM 829 N N . GLU A 1 101 ? 19.014 1.114 -36.091 1.00 59.66 101 GLU A N 1
ATOM 830 C CA . GLU A 1 101 ? 20.279 1.856 -35.998 1.00 59.66 101 GLU A CA 1
ATOM 831 C C . GLU A 1 101 ? 21.524 0.949 -35.944 1.00 59.66 101 GLU A C 1
ATOM 833 O O . GLU A 1 101 ? 22.546 1.293 -36.532 1.00 59.66 101 GLU A O 1
ATOM 838 N N . ASN A 1 102 ? 21.430 -0.248 -35.348 1.00 51.91 102 ASN A N 1
ATOM 839 C CA . ASN A 1 102 ? 22.546 -1.195 -35.242 1.00 51.91 102 ASN A CA 1
ATOM 840 C C . ASN A 1 102 ? 22.176 -2.572 -35.821 1.00 51.91 102 ASN A C 1
ATOM 842 O O . ASN A 1 102 ? 21.500 -3.371 -35.172 1.00 51.91 102 ASN A O 1
ATOM 846 N N . THR A 1 103 ? 22.652 -2.874 -37.030 1.00 53.34 103 THR A N 1
ATOM 847 C CA . THR A 1 103 ? 22.302 -4.105 -37.764 1.00 53.34 103 THR A CA 1
ATOM 848 C C . THR A 1 103 ? 23.004 -5.381 -37.267 1.00 53.34 103 THR A C 1
ATOM 850 O O . THR A 1 103 ? 22.617 -6.450 -37.720 1.00 53.34 103 THR A O 1
ATOM 853 N N . ASP A 1 104 ? 23.970 -5.334 -36.335 1.00 50.78 104 ASP A N 1
ATOM 854 C CA . ASP A 1 104 ? 24.844 -6.506 -36.093 1.00 50.78 104 ASP A CA 1
ATOM 855 C C . ASP A 1 104 ? 25.094 -6.976 -34.648 1.00 50.78 104 ASP A C 1
ATOM 857 O O . ASP A 1 104 ? 25.746 -8.002 -34.485 1.00 50.78 104 ASP A O 1
ATOM 861 N N . ASP A 1 105 ? 24.536 -6.373 -33.591 1.00 45.06 105 ASP A N 1
ATOM 862 C CA . ASP A 1 105 ? 24.811 -6.862 -32.224 1.00 45.06 105 ASP A CA 1
ATOM 863 C C . ASP A 1 105 ? 23.553 -7.225 -31.422 1.00 45.06 105 ASP A C 1
ATOM 865 O O . ASP A 1 105 ? 22.706 -6.388 -31.102 1.00 45.06 105 ASP A O 1
ATOM 869 N N . GLN A 1 106 ? 23.456 -8.508 -31.043 1.00 51.00 106 GLN A N 1
ATOM 870 C CA . GLN A 1 106 ? 22.514 -9.003 -30.038 1.00 51.00 106 GLN A CA 1
ATOM 871 C C . GLN A 1 106 ? 22.879 -8.425 -28.667 1.00 51.00 106 GLN A C 1
ATOM 873 O O . GLN A 1 106 ? 23.697 -8.977 -27.931 1.00 51.00 106 GLN A O 1
ATOM 878 N N . VAL A 1 107 ? 22.252 -7.313 -28.295 1.00 50.72 107 VAL A N 1
ATOM 879 C CA . VAL A 1 107 ? 22.479 -6.716 -26.980 1.00 50.72 107 VAL A CA 1
ATOM 880 C C . VAL A 1 107 ? 21.702 -7.492 -25.914 1.00 50.72 107 VAL A C 1
ATOM 882 O O . VAL A 1 107 ? 20.482 -7.400 -25.797 1.00 50.72 107 VAL A O 1
ATOM 885 N N . THR A 1 108 ? 22.437 -8.215 -25.070 1.00 45.12 108 THR A N 1
ATOM 886 C CA . THR A 1 108 ? 21.991 -8.738 -23.771 1.00 45.12 108 THR A CA 1
ATOM 887 C C . THR A 1 108 ? 21.827 -7.605 -22.749 1.00 45.12 108 THR A C 1
ATOM 889 O O . THR A 1 108 ? 22.493 -7.584 -21.713 1.00 45.12 108 THR A O 1
ATOM 892 N N . SER A 1 109 ? 20.966 -6.623 -23.010 1.00 39.66 109 SER A N 1
ATOM 893 C CA . SER A 1 109 ? 20.629 -5.569 -22.044 1.00 39.66 109 SER A CA 1
ATOM 894 C C . SER A 1 109 ? 19.488 -6.046 -21.144 1.00 39.66 109 SER A C 1
ATOM 896 O O . SER A 1 109 ? 18.371 -5.541 -21.158 1.00 39.66 109 SER A O 1
ATOM 898 N N . ASN A 1 110 ? 19.806 -7.040 -20.311 1.00 50.16 110 ASN A N 1
ATOM 899 C CA . ASN A 1 110 ? 18.960 -7.602 -19.254 1.00 50.16 110 ASN A CA 1
ATOM 900 C C . ASN A 1 110 ? 18.768 -6.611 -18.079 1.00 50.16 110 ASN A C 1
ATOM 902 O O . ASN A 1 110 ? 18.958 -6.971 -16.919 1.00 50.16 110 ASN A O 1
ATOM 906 N N . MET A 1 111 ? 18.452 -5.343 -18.347 1.00 45.97 111 MET A N 1
ATOM 907 C CA . MET A 1 111 ? 18.134 -4.352 -17.317 1.00 45.97 111 MET A CA 1
ATOM 908 C C . MET A 1 111 ? 16.860 -3.616 -17.706 1.00 45.97 111 MET A C 1
ATOM 910 O O . MET A 1 111 ? 16.842 -2.822 -18.645 1.00 45.97 111 MET A O 1
ATOM 914 N N . CYS A 1 112 ? 15.786 -3.870 -16.965 1.00 59.34 112 CYS A N 1
ATOM 915 C CA . CYS A 1 112 ? 14.548 -3.127 -17.134 1.00 59.34 112 CYS A CA 1
ATOM 916 C C . CYS A 1 112 ? 14.776 -1.681 -16.718 1.00 59.34 112 CYS A C 1
ATOM 918 O O . CYS A 1 112 ? 15.136 -1.392 -15.577 1.00 59.34 112 CYS A O 1
ATOM 920 N N . ARG A 1 113 ? 14.630 -0.775 -17.686 1.00 54.88 113 ARG A N 1
ATOM 921 C CA . ARG A 1 113 ? 14.783 0.660 -17.460 1.00 54.88 113 ARG A CA 1
ATOM 922 C C . ARG A 1 113 ? 13.734 1.121 -16.439 1.00 54.88 113 ARG A C 1
ATOM 924 O O . ARG A 1 113 ? 12.578 0.718 -16.558 1.00 54.88 113 ARG A O 1
ATOM 931 N N . PRO A 1 114 ? 14.114 1.965 -15.463 1.00 53.88 114 PRO A N 1
ATOM 932 C CA . PRO A 1 114 ? 13.168 2.516 -14.504 1.00 53.88 114 PRO A CA 1
ATOM 933 C C . PRO A 1 114 ? 12.136 3.363 -15.256 1.00 53.88 114 PRO A C 1
ATOM 935 O O . PRO A 1 114 ? 12.479 4.338 -15.929 1.00 53.88 114 PRO A O 1
ATOM 938 N N . LEU A 1 115 ? 10.871 2.951 -15.196 1.00 58.59 115 LEU A N 1
ATOM 939 C CA . LEU A 1 115 ? 9.763 3.676 -15.805 1.00 58.59 115 LEU A CA 1
ATOM 940 C C . LEU A 1 115 ? 9.400 4.882 -14.929 1.00 58.59 115 LEU A C 1
ATOM 942 O O . LEU A 1 115 ? 9.327 4.775 -13.708 1.00 58.59 115 LEU A O 1
ATOM 946 N N . LYS A 1 116 ? 9.048 6.016 -15.552 1.00 64.69 116 LYS A N 1
ATOM 947 C CA . LYS A 1 116 ? 8.515 7.210 -14.855 1.00 64.69 116 LYS A CA 1
ATOM 948 C C . LYS A 1 116 ? 7.284 6.927 -13.969 1.00 64.69 116 LYS A C 1
ATOM 950 O O . LYS A 1 116 ? 6.926 7.754 -13.138 1.00 64.69 116 LYS A O 1
ATOM 955 N N . TRP A 1 117 ? 6.652 5.766 -14.134 1.00 74.62 117 TRP A N 1
ATOM 956 C CA . TRP A 1 117 ? 5.532 5.271 -13.330 1.00 74.62 117 TRP A CA 1
ATOM 957 C C . TRP A 1 117 ? 5.876 4.997 -11.859 1.00 74.62 117 TRP A C 1
ATOM 959 O O . TRP A 1 117 ? 4.963 4.896 -11.037 1.00 74.62 117 TRP A O 1
ATOM 969 N N . ASP A 1 118 ? 7.161 4.941 -11.500 1.00 78.69 118 ASP A N 1
ATOM 970 C CA . ASP A 1 118 ? 7.591 4.834 -10.102 1.00 78.69 118 ASP A CA 1
ATOM 971 C C . ASP A 1 118 ? 7.010 5.973 -9.243 1.00 78.69 118 ASP A C 1
ATOM 973 O O . ASP A 1 118 ? 6.483 5.708 -8.167 1.00 78.69 118 ASP A O 1
ATOM 977 N N . TYR A 1 119 ? 6.978 7.210 -9.759 1.00 82.94 119 TYR A N 1
ATOM 978 C CA . TYR A 1 119 ? 6.402 8.362 -9.049 1.00 82.94 119 TYR A CA 1
ATOM 979 C C . TYR A 1 119 ? 4.889 8.247 -8.830 1.00 82.94 119 TYR A C 1
ATOM 981 O O . TYR A 1 119 ? 4.369 8.679 -7.805 1.00 82.94 119 TYR A O 1
ATOM 989 N N . VAL A 1 120 ? 4.167 7.672 -9.798 1.00 87.69 120 VAL A N 1
ATOM 990 C CA . VAL A 1 120 ? 2.709 7.482 -9.700 1.00 87.69 120 VAL A CA 1
ATOM 991 C C . VAL A 1 120 ? 2.392 6.457 -8.618 1.00 87.69 120 VAL A C 1
ATOM 993 O O . VAL A 1 120 ? 1.499 6.661 -7.798 1.00 87.69 120 VAL A O 1
ATOM 996 N N . THR A 1 121 ? 3.166 5.377 -8.604 1.00 87.88 121 THR A N 1
ATOM 997 C CA . THR A 1 121 ? 3.049 4.296 -7.626 1.00 87.88 121 THR A CA 1
ATOM 998 C C . THR A 1 121 ? 3.354 4.803 -6.219 1.00 87.88 121 THR A C 1
ATOM 1000 O O . THR A 1 121 ? 2.543 4.654 -5.309 1.00 87.88 121 THR A O 1
ATOM 1003 N N . GLU A 1 122 ? 4.472 5.512 -6.076 1.00 88.56 122 GLU A N 1
ATOM 1004 C CA . GLU A 1 122 ? 4.901 6.163 -4.842 1.00 88.56 122 GLU A CA 1
ATOM 1005 C C . GLU A 1 122 ? 3.832 7.111 -4.277 1.00 88.56 122 GLU A C 1
ATOM 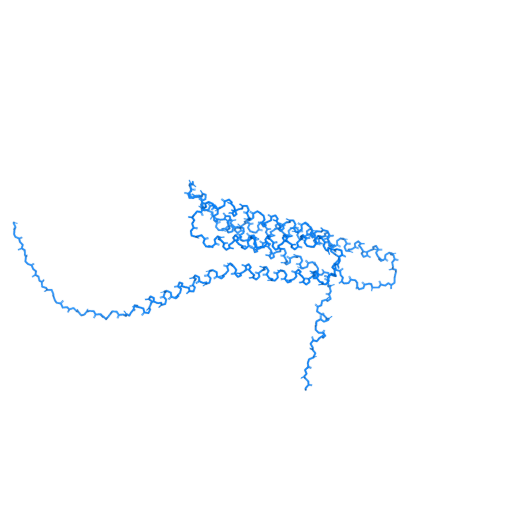1007 O O . GLU A 1 122 ? 3.471 7.038 -3.098 1.00 88.56 122 GLU A O 1
ATOM 1012 N N . ALA A 1 123 ? 3.281 7.980 -5.128 1.00 90.38 123 ALA A N 1
ATOM 1013 C CA . ALA A 1 123 ? 2.215 8.890 -4.733 1.00 90.38 123 ALA A CA 1
ATOM 1014 C C . ALA A 1 123 ? 0.966 8.124 -4.268 1.00 90.38 123 ALA A C 1
ATOM 1016 O O . ALA A 1 123 ? 0.356 8.492 -3.263 1.00 90.38 123 ALA A O 1
ATOM 1017 N N . GLY A 1 124 ? 0.602 7.039 -4.958 1.00 91.69 124 GLY A N 1
ATOM 1018 C CA . GLY A 1 124 ? -0.518 6.174 -4.585 1.00 91.69 124 GLY A CA 1
ATOM 1019 C C . GLY A 1 124 ? -0.357 5.548 -3.197 1.00 91.69 124 GLY A C 1
ATOM 1020 O O . GLY A 1 124 ? -1.275 5.616 -2.376 1.00 91.69 124 GLY A O 1
ATOM 1021 N N . GLU A 1 125 ? 0.818 4.997 -2.896 1.00 92.38 125 GLU A N 1
ATOM 1022 C CA . GLU A 1 125 ? 1.119 4.404 -1.589 1.00 92.38 125 GLU A CA 1
ATOM 1023 C C . GLU A 1 125 ? 1.036 5.438 -0.456 1.00 92.38 125 GLU A C 1
ATOM 1025 O O . GLU A 1 125 ? 0.376 5.204 0.566 1.00 92.38 125 GLU A O 1
ATOM 1030 N N . LEU A 1 126 ? 1.646 6.615 -0.645 1.00 94.06 126 LEU A N 1
ATOM 1031 C CA . LEU A 1 126 ? 1.604 7.699 0.339 1.00 94.06 126 LEU A CA 1
ATOM 1032 C C . LEU A 1 126 ? 0.182 8.231 0.552 1.00 94.06 126 LEU A C 1
ATOM 1034 O O . LEU A 1 126 ? -0.180 8.552 1.686 1.00 94.06 126 LEU A O 1
ATOM 1038 N N . LEU A 1 127 ? -0.645 8.289 -0.496 1.00 94.94 127 LEU A N 1
ATOM 1039 C CA . LEU A 1 127 ? -2.052 8.682 -0.388 1.00 94.94 127 LEU A CA 1
ATOM 1040 C C . LEU A 1 127 ? -2.866 7.678 0.435 1.00 94.94 127 LEU A C 1
ATOM 1042 O O . LEU A 1 127 ? -3.643 8.091 1.297 1.00 94.94 127 LEU A O 1
ATOM 1046 N N . ILE A 1 128 ? -2.674 6.372 0.222 1.00 94.06 128 ILE A N 1
ATOM 1047 C CA . ILE A 1 128 ? -3.360 5.323 0.995 1.00 94.06 128 ILE A CA 1
ATOM 1048 C C . ILE A 1 128 ? -2.965 5.401 2.476 1.00 94.06 128 ILE A C 1
ATOM 1050 O O . ILE A 1 128 ? -3.833 5.378 3.355 1.00 94.06 128 ILE A O 1
ATOM 1054 N N . LEU A 1 129 ? -1.668 5.541 2.767 1.00 94.75 129 LEU A N 1
ATOM 1055 C CA . LEU A 1 129 ? -1.167 5.689 4.138 1.00 94.75 129 LEU A CA 1
ATOM 1056 C C . LEU A 1 129 ? -1.659 6.989 4.785 1.00 94.75 129 LEU A C 1
ATOM 1058 O O . LEU A 1 129 ? -2.107 6.979 5.933 1.00 94.75 129 LEU A O 1
ATOM 1062 N N . GLY A 1 130 ? -1.644 8.093 4.037 1.00 95.88 130 GLY A N 1
ATOM 1063 C CA . GLY A 1 130 ? -2.161 9.388 4.469 1.00 95.88 130 GLY A CA 1
ATOM 1064 C C . GLY A 1 130 ? -3.654 9.335 4.795 1.00 95.88 130 GLY A C 1
ATOM 1065 O O . GLY A 1 130 ? -4.073 9.827 5.843 1.00 95.88 130 GLY A O 1
ATOM 1066 N N . PHE A 1 131 ? -4.457 8.664 3.965 1.00 95.69 131 PHE A N 1
ATOM 1067 C CA . PHE A 1 131 ? -5.871 8.415 4.248 1.00 95.69 131 PHE A CA 1
ATOM 1068 C C . PHE A 1 131 ? -6.056 7.592 5.532 1.00 95.69 131 PHE A C 1
ATOM 1070 O O . PHE A 1 131 ? -6.879 7.938 6.384 1.00 95.69 131 PHE A O 1
ATOM 1077 N N . GLY A 1 132 ? -5.236 6.558 5.733 1.00 94.69 132 GLY A N 1
ATOM 1078 C CA . GLY A 1 132 ? -5.187 5.802 6.985 1.00 94.69 132 GLY A CA 1
ATOM 1079 C C . GLY A 1 132 ? -4.882 6.675 8.206 1.00 94.69 132 GLY A C 1
ATOM 1080 O O . GLY A 1 132 ? -5.548 6.560 9.238 1.00 94.69 132 GLY A O 1
ATOM 1081 N N . LEU A 1 133 ? -3.929 7.601 8.089 1.00 95.00 133 LEU A N 1
ATOM 1082 C CA . LEU A 1 133 ? -3.588 8.536 9.159 1.00 95.00 133 LEU A CA 1
ATOM 1083 C C . LEU A 1 133 ? -4.722 9.536 9.437 1.00 95.00 133 LEU A C 1
ATOM 1085 O O . LEU A 1 133 ? -5.020 9.813 10.598 1.00 95.00 133 LEU A O 1
ATOM 1089 N N . GLN A 1 134 ? -5.417 10.021 8.406 1.00 94.62 134 GLN A N 1
ATOM 1090 C CA . GLN A 1 134 ? -6.596 10.878 8.578 1.00 94.62 134 GLN A CA 1
ATOM 1091 C C . GLN A 1 134 ? -7.711 10.160 9.348 1.00 94.62 134 GLN A C 1
ATOM 1093 O O . GLN A 1 134 ? -8.279 10.721 10.290 1.00 94.62 134 GLN A O 1
ATOM 1098 N N . LEU A 1 135 ? -7.974 8.886 9.032 1.00 92.75 135 LEU A N 1
ATOM 1099 C CA . LEU A 1 135 ? -8.897 8.057 9.813 1.00 92.75 135 LEU A CA 1
ATOM 1100 C C . LEU A 1 135 ? -8.420 7.894 11.264 1.00 92.75 135 LEU A C 1
ATOM 1102 O O . LEU A 1 135 ? -9.230 7.977 12.191 1.00 92.75 135 LEU A O 1
ATOM 1106 N N . ALA A 1 136 ? -7.112 7.717 11.478 1.00 90.75 136 ALA A N 1
ATOM 1107 C CA . ALA A 1 136 ? -6.530 7.608 12.813 1.00 90.75 136 ALA A CA 1
ATOM 1108 C C . ALA A 1 136 ? -6.734 8.886 13.634 1.00 90.75 136 ALA A C 1
ATOM 1110 O O . ALA A 1 136 ? -7.037 8.805 14.828 1.00 90.75 136 ALA A O 1
ATOM 1111 N N . ILE A 1 137 ? -6.582 10.057 13.012 1.00 90.19 137 ILE A N 1
ATOM 1112 C CA . ILE A 1 137 ? -6.795 11.361 13.645 1.00 90.19 137 ILE A CA 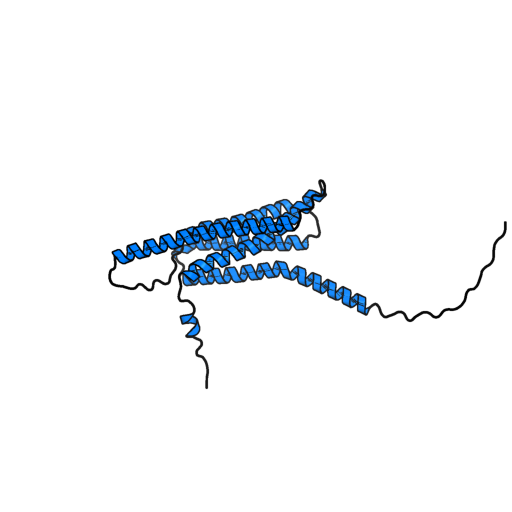1
ATOM 1113 C C . ILE A 1 137 ? -8.279 11.558 13.951 1.00 90.19 137 ILE A C 1
ATOM 1115 O O . ILE A 1 137 ? -8.629 11.921 15.075 1.00 90.19 137 ILE A O 1
ATOM 1119 N N . ALA A 1 138 ? -9.166 11.258 13.001 1.00 89.38 138 ALA A N 1
ATOM 1120 C CA . ALA A 1 138 ? -10.609 11.371 13.193 1.00 89.38 138 ALA A CA 1
ATOM 1121 C C . ALA A 1 138 ? -11.116 10.467 14.333 1.00 89.38 138 ALA A C 1
ATOM 1123 O O . ALA A 1 138 ? -12.010 10.848 15.089 1.00 89.38 138 ALA A O 1
ATOM 1124 N N . SER A 1 139 ? -10.497 9.300 14.531 1.00 83.50 139 SER A N 1
ATOM 1125 C CA . SER A 1 139 ? -10.831 8.387 15.626 1.00 83.50 139 SER A CA 1
ATOM 1126 C C . SER A 1 139 ? -10.111 8.702 16.950 1.00 83.50 139 SER A C 1
ATOM 1128 O O . SER A 1 139 ? -10.220 7.920 17.895 1.00 83.50 139 SER A O 1
ATOM 1130 N N . ARG A 1 140 ? -9.355 9.810 17.068 1.00 82.50 140 ARG A N 1
ATOM 1131 C CA . ARG A 1 140 ? -8.533 10.111 18.263 1.00 82.50 140 ARG A CA 1
ATOM 1132 C C . ARG A 1 140 ? -9.325 10.296 19.546 1.00 82.50 140 ARG A C 1
ATOM 1134 O O . ARG A 1 140 ? -8.857 9.883 20.598 1.00 82.50 140 ARG A O 1
ATOM 1141 N N . ASN A 1 141 ? -10.521 10.867 19.439 1.00 76.44 141 ASN A N 1
ATOM 1142 C CA . ASN A 1 141 ? -11.355 11.224 20.586 1.00 76.44 141 ASN A CA 1
ATOM 1143 C C . ASN A 1 141 ? -12.169 10.038 21.136 1.00 76.44 141 ASN A C 1
ATOM 1145 O O . ASN A 1 141 ? -13.031 10.188 21.999 1.00 76.44 141 ASN A O 1
ATOM 1149 N N . ALA A 1 142 ? -11.960 8.857 20.566 1.00 67.06 142 ALA A N 1
ATOM 1150 C CA . ALA A 1 142 ? -12.783 7.694 20.784 1.00 67.06 142 ALA A CA 1
ATOM 1151 C C . ALA A 1 142 ? -12.162 6.819 21.887 1.00 67.06 142 ALA A C 1
ATOM 1153 O O . ALA A 1 142 ? -11.212 6.078 21.646 1.00 67.06 142 ALA A O 1
ATOM 1154 N N . ASN A 1 143 ? -12.668 6.957 23.118 1.00 56.62 143 ASN A N 1
ATOM 1155 C CA . ASN A 1 143 ? -12.086 6.362 24.325 1.00 56.62 143 ASN A CA 1
ATOM 1156 C C . ASN A 1 143 ? -12.547 4.922 24.609 1.00 56.62 143 ASN A C 1
ATOM 1158 O O . ASN A 1 143 ? -13.288 4.690 25.557 1.00 56.62 143 ASN A O 1
ATOM 1162 N N . THR A 1 144 ? -12.121 3.937 23.803 1.00 57.69 144 THR A N 1
ATOM 1163 C CA . THR A 1 144 ? -12.291 2.500 24.140 1.00 57.69 144 THR A CA 1
ATOM 1164 C C . THR A 1 144 ? -10.964 1.761 24.194 1.00 57.69 144 THR A C 1
ATOM 1166 O O . THR A 1 144 ? -10.104 2.062 23.378 1.00 57.69 144 THR A O 1
ATOM 1169 N N . GLN A 1 145 ? -10.858 0.756 25.085 1.00 56.19 145 GLN A N 1
ATOM 1170 C CA . GLN A 1 145 ? -9.932 -0.405 25.070 1.00 56.19 145 GLN A CA 1
ATOM 1171 C C . GLN A 1 145 ? -8.766 -0.285 24.064 1.00 56.19 145 GLN A C 1
ATOM 1173 O O . GLN A 1 145 ? -8.695 -0.941 23.029 1.00 56.19 145 GLN A O 1
ATOM 1178 N N . PHE A 1 146 ? -7.861 0.637 24.376 1.00 57.41 146 PHE A N 1
ATOM 1179 C CA . PHE A 1 146 ? -7.137 1.462 23.404 1.00 57.41 146 PHE A CA 1
ATOM 1180 C C . PHE A 1 146 ? -5.872 0.823 22.810 1.00 57.41 146 PHE A C 1
ATOM 1182 O O . PHE A 1 146 ? -5.166 1.461 22.032 1.00 57.41 146 PHE A O 1
ATOM 1189 N N . ARG A 1 147 ? -5.570 -0.437 23.143 1.00 73.62 147 ARG A N 1
ATOM 1190 C CA . ARG A 1 147 ? -4.308 -1.083 22.748 1.00 73.62 147 ARG A CA 1
ATOM 1191 C C . ARG A 1 147 ? -4.284 -1.524 21.289 1.00 73.62 147 ARG A C 1
ATOM 1193 O O . ARG A 1 147 ? -3.296 -1.289 20.611 1.00 73.62 147 ARG A O 1
ATOM 1200 N N . GLU A 1 148 ? -5.353 -2.137 20.782 1.00 81.38 148 GLU A N 1
ATOM 1201 C CA . GLU A 1 148 ? -5.354 -2.665 19.408 1.00 81.38 148 GLU A CA 1
ATOM 1202 C C . GLU A 1 148 ? -5.267 -1.546 18.363 1.00 81.38 148 GLU A C 1
ATOM 1204 O O . GLU A 1 148 ? -4.463 -1.626 17.436 1.00 81.38 148 GLU A O 1
ATOM 1209 N N . ARG A 1 149 ? -6.025 -0.458 18.557 1.00 85.69 149 ARG A N 1
ATOM 1210 C CA . ARG A 1 149 ? -5.947 0.731 17.700 1.00 85.69 149 ARG A CA 1
ATOM 1211 C C . ARG A 1 149 ? -4.538 1.324 17.685 1.00 85.69 149 ARG A C 1
ATOM 1213 O O . ARG A 1 149 ? -4.062 1.678 16.613 1.00 85.69 149 ARG A O 1
ATOM 1220 N N . GLN A 1 150 ? -3.886 1.452 18.842 1.00 86.81 150 GLN A N 1
ATOM 1221 C CA . GLN A 1 150 ? -2.541 2.030 18.931 1.00 86.81 150 GLN A CA 1
ATOM 1222 C C . GLN A 1 150 ? -1.537 1.269 18.065 1.00 86.81 150 GLN A C 1
ATOM 1224 O O . GLN A 1 150 ? -0.773 1.910 17.353 1.00 86.81 150 GLN A O 1
ATOM 1229 N N . PHE A 1 151 ? -1.587 -0.067 18.053 1.00 88.62 151 PHE A N 1
ATOM 1230 C CA . PHE A 1 151 ? -0.722 -0.862 17.177 1.00 88.62 151 PHE A CA 1
ATOM 1231 C C . PHE A 1 151 ? -1.017 -0.615 15.695 1.00 88.62 151 PHE A C 1
ATOM 1233 O O . PHE A 1 151 ? -0.082 -0.411 14.933 1.00 88.62 151 PHE A O 1
ATOM 1240 N N . LEU A 1 152 ? -2.292 -0.543 15.290 1.00 89.69 152 LEU A N 1
ATOM 1241 C CA . LEU A 1 152 ? -2.661 -0.257 13.894 1.00 89.69 152 LEU A CA 1
ATOM 1242 C C . LEU A 1 152 ? -2.188 1.134 13.443 1.00 89.69 152 LEU A C 1
ATOM 1244 O O . LEU A 1 152 ? -1.654 1.283 12.346 1.00 89.69 152 LEU A O 1
ATOM 1248 N N . VAL A 1 153 ? -2.364 2.150 14.294 1.00 91.31 153 VAL A N 1
ATOM 1249 C CA . VAL A 1 153 ? -1.917 3.521 14.009 1.00 91.31 153 VAL A CA 1
ATOM 1250 C C . VAL A 1 153 ? -0.392 3.601 13.982 1.00 91.31 153 VAL A C 1
ATOM 1252 O O . VAL A 1 153 ? 0.155 4.238 13.089 1.00 91.31 153 VAL A O 1
ATOM 1255 N N . ALA A 1 154 ? 0.296 2.931 14.911 1.00 90.69 154 ALA A N 1
ATOM 1256 C CA . ALA A 1 154 ? 1.753 2.858 14.920 1.00 90.69 154 ALA A CA 1
ATOM 1257 C C . ALA A 1 154 ? 2.291 2.184 13.651 1.00 90.69 154 ALA A C 1
ATOM 1259 O O . ALA A 1 154 ? 3.229 2.704 13.060 1.00 90.69 154 ALA A O 1
ATOM 1260 N N . SER A 1 155 ? 1.668 1.093 13.187 1.00 91.19 155 SER A N 1
ATOM 1261 C CA . SER A 1 155 ? 2.037 0.440 11.925 1.00 91.19 155 SER A CA 1
ATOM 1262 C C . SER A 1 155 ? 1.928 1.391 10.730 1.00 91.19 155 SER A C 1
ATOM 1264 O O . SER A 1 155 ? 2.880 1.498 9.964 1.00 91.19 155 SER A O 1
ATOM 1266 N N . ILE A 1 156 ? 0.812 2.121 10.588 1.00 93.19 156 ILE A N 1
ATOM 1267 C CA . ILE A 1 156 ? 0.638 3.095 9.492 1.00 93.19 156 ILE A CA 1
ATOM 1268 C C . ILE A 1 156 ? 1.650 4.241 9.608 1.00 93.19 156 ILE A C 1
ATOM 1270 O O . ILE A 1 156 ? 2.236 4.641 8.608 1.00 93.19 156 ILE A O 1
ATOM 1274 N N . LEU A 1 157 ? 1.863 4.775 10.815 1.00 93.19 157 LEU A N 1
ATOM 1275 C CA . LEU A 1 157 ? 2.765 5.905 11.036 1.00 93.19 157 LEU A CA 1
ATOM 1276 C C . LEU A 1 157 ? 4.223 5.540 10.736 1.00 93.19 157 LEU A C 1
ATOM 1278 O O . LEU A 1 157 ? 4.911 6.301 10.061 1.00 93.19 157 LEU A O 1
ATOM 1282 N N . ILE A 1 158 ? 4.685 4.386 11.223 1.00 91.69 158 ILE A N 1
ATOM 1283 C CA . ILE A 1 158 ? 6.041 3.893 10.957 1.00 91.69 158 ILE A CA 1
ATOM 1284 C C . ILE A 1 158 ? 6.222 3.689 9.456 1.00 91.69 158 ILE A C 1
ATOM 1286 O O . ILE A 1 158 ? 7.202 4.182 8.903 1.00 91.69 158 ILE A O 1
ATOM 1290 N N . GLU A 1 159 ? 5.263 3.043 8.786 1.00 91.19 159 GLU A N 1
ATOM 1291 C CA . GLU A 1 159 ? 5.362 2.833 7.343 1.00 91.19 159 GLU A CA 1
ATOM 1292 C C . GLU A 1 159 ? 5.397 4.149 6.573 1.00 91.19 159 GLU A C 1
ATOM 1294 O O . GLU A 1 159 ? 6.219 4.311 5.675 1.00 91.19 159 GLU A O 1
ATOM 1299 N N . PHE A 1 160 ? 4.543 5.106 6.934 1.00 93.31 160 PHE A N 1
ATOM 1300 C CA . PHE A 1 160 ? 4.498 6.412 6.287 1.00 93.31 160 PHE A CA 1
ATOM 1301 C C . PHE A 1 160 ? 5.827 7.162 6.426 1.00 93.31 160 PHE A C 1
ATOM 1303 O O . PHE A 1 160 ? 6.334 7.698 5.441 1.00 93.31 160 PHE A O 1
ATOM 1310 N N . LEU A 1 161 ? 6.426 7.164 7.621 1.00 92.50 161 LEU A N 1
ATOM 1311 C CA . LEU A 1 161 ? 7.715 7.813 7.865 1.00 92.50 161 LEU A CA 1
ATOM 1312 C C . LEU A 1 161 ? 8.856 7.125 7.112 1.00 92.50 161 LEU A C 1
ATOM 1314 O O . LEU A 1 161 ? 9.648 7.805 6.460 1.00 92.5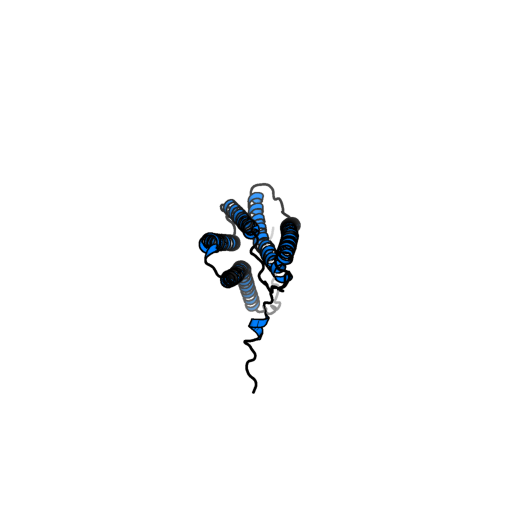0 161 LEU A O 1
ATOM 1318 N N . VAL A 1 162 ? 8.932 5.792 7.171 1.00 90.06 162 VAL A N 1
ATOM 1319 C CA . VAL A 1 162 ? 9.959 5.011 6.461 1.00 90.06 162 VAL A CA 1
ATOM 1320 C C . VAL A 1 162 ? 9.826 5.208 4.954 1.00 90.06 162 VAL A C 1
ATOM 1322 O O . VAL A 1 162 ? 10.824 5.439 4.272 1.00 90.06 162 VAL A O 1
ATOM 1325 N N . SER A 1 163 ? 8.594 5.178 4.444 1.00 90.25 163 SER A N 1
ATOM 1326 C CA . SER A 1 163 ? 8.307 5.344 3.024 1.00 90.25 163 SER A CA 1
ATOM 1327 C C . SER A 1 163 ? 8.666 6.732 2.528 1.00 90.25 163 SER A C 1
ATOM 1329 O O . SER A 1 163 ? 9.464 6.856 1.605 1.00 90.25 163 SER A O 1
ATOM 1331 N N . SER A 1 164 ? 8.169 7.769 3.201 1.00 91.00 164 SER A N 1
ATOM 1332 C CA . SER A 1 164 ? 8.477 9.163 2.877 1.00 91.00 164 SER A CA 1
ATOM 1333 C C . SER A 1 164 ? 9.985 9.438 2.913 1.00 91.00 164 SER A C 1
ATOM 1335 O O . SER A 1 164 ? 10.537 9.994 1.968 1.00 91.00 164 SER A O 1
ATOM 1337 N N . THR A 1 165 ? 10.686 8.959 3.948 1.00 89.25 165 THR A N 1
ATOM 1338 C CA . THR A 1 165 ? 12.144 9.135 4.066 1.00 89.25 165 THR A CA 1
ATOM 1339 C C . THR A 1 165 ? 12.886 8.476 2.907 1.00 89.25 165 THR A C 1
ATOM 1341 O O . THR A 1 165 ? 13.768 9.091 2.313 1.00 89.25 165 THR A O 1
ATOM 1344 N N . PHE A 1 166 ? 12.530 7.239 2.556 1.00 86.00 166 PHE A N 1
ATOM 1345 C CA . PHE A 1 166 ? 13.166 6.537 1.445 1.00 86.00 166 PHE A CA 1
ATOM 1346 C C . PHE A 1 166 ? 12.899 7.224 0.107 1.00 86.00 166 PHE A C 1
ATOM 1348 O O . PHE A 1 166 ? 13.797 7.301 -0.724 1.00 86.00 166 PHE A O 1
ATOM 1355 N N . TYR A 1 167 ? 11.683 7.714 -0.112 1.00 86.62 167 TYR A N 1
ATOM 1356 C CA . TYR A 1 167 ? 11.309 8.386 -1.349 1.00 86.62 167 TYR A CA 1
ATOM 1357 C C . TYR A 1 167 ? 12.008 9.727 -1.528 1.00 86.62 167 TYR A C 1
ATOM 1359 O O . TYR A 1 167 ? 12.571 9.991 -2.590 1.00 86.62 167 TYR A O 1
ATOM 1367 N N . ILE A 1 168 ? 12.099 10.513 -0.456 1.00 87.31 168 ILE A N 1
ATOM 1368 C CA . ILE A 1 168 ? 12.918 11.725 -0.433 1.00 87.31 168 ILE A CA 1
ATOM 1369 C C . ILE A 1 168 ? 14.378 11.366 -0.722 1.00 87.31 168 ILE A C 1
ATOM 1371 O O . ILE A 1 168 ? 14.985 11.953 -1.612 1.00 87.31 168 ILE A O 1
ATOM 1375 N N . LEU A 1 169 ? 14.941 10.369 -0.033 1.00 84.06 169 LEU A N 1
ATOM 1376 C CA . LEU A 1 169 ? 16.322 9.940 -0.263 1.00 84.06 169 LEU A CA 1
ATOM 1377 C C . LEU A 1 169 ? 16.540 9.511 -1.721 1.00 84.06 169 LEU A C 1
ATOM 1379 O O . LEU A 1 169 ? 17.509 9.915 -2.354 1.00 84.06 169 LEU A O 1
ATOM 1383 N N . ARG A 1 170 ? 15.610 8.743 -2.289 1.00 80.00 170 ARG A N 1
ATOM 1384 C CA . ARG A 1 170 ? 15.662 8.344 -3.692 1.00 80.00 170 ARG A CA 1
ATOM 1385 C C . ARG A 1 170 ? 15.650 9.563 -4.611 1.00 80.00 170 ARG A C 1
ATOM 1387 O O . ARG A 1 170 ? 16.432 9.577 -5.547 1.00 80.00 170 ARG A O 1
ATOM 1394 N N . PHE A 1 171 ? 14.816 10.566 -4.344 1.00 81.25 171 PHE A N 1
ATOM 1395 C CA . PHE A 1 171 ? 14.748 11.794 -5.138 1.00 81.25 171 PHE A CA 1
ATOM 1396 C C . PHE A 1 171 ? 16.076 12.565 -5.150 1.00 81.25 171 PHE A C 1
ATOM 1398 O O . PHE A 1 171 ? 16.524 12.972 -6.215 1.00 81.25 171 PHE A O 1
ATOM 1405 N N . TRP A 1 172 ? 16.726 12.720 -3.992 1.00 82.19 172 TRP A N 1
ATOM 1406 C CA . TRP A 1 172 ? 17.993 13.456 -3.884 1.00 82.19 172 TRP A CA 1
ATOM 1407 C C . TRP A 1 172 ? 19.197 12.702 -4.457 1.00 82.19 172 TRP A C 1
ATOM 1409 O O . TRP A 1 172 ? 20.087 13.326 -5.020 1.00 82.19 172 TRP A O 1
ATOM 1419 N N . TYR A 1 173 ? 19.234 11.375 -4.319 1.00 74.25 173 TYR A N 1
ATOM 1420 C CA . TYR A 1 173 ? 20.404 10.561 -4.673 1.00 74.25 173 TYR A CA 1
ATOM 1421 C C . TYR A 1 173 ? 20.219 9.732 -5.961 1.00 74.25 173 TYR A C 1
ATOM 1423 O O . TYR A 1 173 ? 21.027 8.851 -6.259 1.00 74.25 173 TYR A O 1
ATOM 1431 N N . LEU A 1 174 ? 19.155 9.990 -6.730 1.00 65.69 174 LEU A N 1
ATOM 1432 C CA . LEU A 1 174 ? 18.761 9.208 -7.913 1.00 65.69 174 LEU A CA 1
ATOM 1433 C C . LEU A 1 174 ? 19.843 9.164 -9.009 1.00 65.69 174 LEU A C 1
ATOM 1435 O O . LEU A 1 174 ? 19.876 8.210 -9.782 1.00 65.69 174 LEU A O 1
ATOM 1439 N N . GLU A 1 175 ? 20.736 10.156 -9.053 1.00 58.41 175 GLU A N 1
ATOM 1440 C CA . GLU A 1 175 ? 21.810 10.264 -10.052 1.00 58.41 175 GLU A CA 1
ATOM 1441 C C . GLU A 1 175 ? 23.112 9.535 -9.675 1.00 58.41 175 GLU A C 1
ATOM 1443 O O . GLU A 1 175 ? 23.894 9.208 -10.564 1.00 58.41 175 GLU A O 1
ATOM 1448 N N . GLU A 1 176 ? 23.339 9.207 -8.397 1.00 59.72 176 GLU A N 1
ATOM 1449 C CA . GLU A 1 176 ? 24.618 8.634 -7.934 1.00 59.72 176 GLU A CA 1
ATOM 1450 C C . GLU A 1 176 ? 24.560 7.126 -7.625 1.00 59.72 176 GLU A C 1
ATOM 1452 O O . GLU A 1 176 ? 25.595 6.461 -7.522 1.00 59.72 176 GLU A O 1
ATOM 1457 N N . PHE A 1 177 ? 23.364 6.546 -7.470 1.00 59.31 177 PHE A N 1
ATOM 1458 C CA . PHE A 1 177 ? 23.237 5.152 -7.044 1.00 59.31 177 PHE A CA 1
ATOM 1459 C C . PHE A 1 177 ? 23.357 4.145 -8.190 1.00 59.31 177 PHE A C 1
ATOM 1461 O O . PHE A 1 177 ? 22.590 4.142 -9.152 1.00 59.31 177 PHE A O 1
ATOM 1468 N N . ASN A 1 178 ? 24.254 3.172 -8.003 1.00 65.38 178 ASN A N 1
ATOM 1469 C CA . ASN A 1 178 ? 24.279 1.960 -8.814 1.00 65.38 178 ASN A CA 1
ATOM 1470 C C . ASN A 1 178 ? 22.917 1.227 -8.718 1.00 65.38 178 ASN A C 1
ATOM 1472 O O . ASN A 1 178 ? 22.432 0.989 -7.604 1.00 65.38 178 ASN A O 1
ATOM 1476 N N . PRO A 1 179 ? 22.315 0.798 -9.845 1.00 65.25 179 PRO A N 1
ATOM 1477 C CA . PRO A 1 179 ? 20.983 0.175 -9.883 1.00 65.25 179 PRO A CA 1
ATOM 1478 C C . PRO A 1 179 ? 20.869 -1.085 -9.008 1.00 65.25 179 PRO A C 1
ATOM 1480 O O . PRO A 1 179 ? 19.820 -1.350 -8.422 1.00 65.25 179 PRO A O 1
ATOM 1483 N N . SER A 1 180 ? 21.967 -1.828 -8.844 1.00 66.50 180 SER A N 1
ATOM 1484 C CA . SER A 1 180 ? 22.049 -3.009 -7.974 1.00 66.50 180 SER A CA 1
ATOM 1485 C C . SER A 1 180 ? 21.860 -2.672 -6.490 1.00 66.50 180 SER A C 1
ATOM 1487 O O . SER A 1 180 ? 21.219 -3.422 -5.754 1.00 66.50 180 SER A O 1
ATOM 1489 N N . THR A 1 181 ? 22.388 -1.530 -6.046 1.00 68.94 181 THR A N 1
ATOM 1490 C CA . THR A 1 181 ? 22.260 -1.059 -4.660 1.00 68.94 181 THR A CA 1
ATOM 1491 C C . THR A 1 181 ? 20.839 -0.584 -4.379 1.00 68.94 181 THR A C 1
ATOM 1493 O O . THR A 1 181 ? 20.300 -0.853 -3.307 1.00 68.94 181 THR A O 1
ATOM 1496 N N . LEU A 1 182 ? 20.201 0.060 -5.361 1.00 71.94 182 LEU A N 1
ATOM 1497 C CA . LEU A 1 182 ? 18.815 0.510 -5.260 1.00 71.94 182 LEU A CA 1
ATOM 1498 C C . LEU A 1 182 ? 17.851 -0.679 -5.131 1.00 71.94 182 LEU A C 1
ATOM 1500 O O . LEU A 1 182 ? 16.977 -0.672 -4.264 1.00 71.94 182 LEU A O 1
ATOM 1504 N N . PHE A 1 183 ? 18.050 -1.729 -5.932 1.00 67.38 183 PHE A N 1
ATOM 1505 C CA . PHE A 1 183 ? 17.263 -2.961 -5.852 1.00 67.38 183 PHE A CA 1
ATOM 1506 C C . PHE A 1 183 ? 17.399 -3.652 -4.487 1.00 67.38 183 PHE A C 1
ATOM 1508 O O . PHE A 1 183 ? 16.404 -4.015 -3.859 1.00 67.38 183 PHE A O 1
ATOM 1515 N N . LEU A 1 184 ? 18.631 -3.784 -3.982 1.00 71.19 184 LEU A N 1
ATOM 1516 C CA . LEU A 1 184 ? 18.880 -4.383 -2.671 1.00 71.19 184 LEU A CA 1
ATOM 1517 C C . LEU A 1 184 ? 18.249 -3.553 -1.544 1.00 71.19 184 LEU A C 1
ATOM 1519 O O . LEU A 1 184 ? 17.641 -4.119 -0.637 1.00 71.19 184 LEU A O 1
ATOM 1523 N N . ALA A 1 185 ? 18.330 -2.223 -1.621 1.00 72.69 185 ALA A N 1
ATOM 1524 C CA . ALA A 1 185 ? 17.704 -1.328 -0.653 1.00 72.69 185 ALA A CA 1
ATOM 1525 C C . ALA A 1 185 ? 16.170 -1.444 -0.658 1.00 72.69 185 ALA A C 1
ATOM 1527 O O . ALA A 1 185 ? 15.563 -1.513 0.412 1.00 72.69 185 ALA A O 1
ATOM 1528 N N . LEU A 1 186 ? 15.542 -1.530 -1.838 1.00 71.75 186 LEU A N 1
ATOM 1529 C CA . LEU A 1 186 ? 14.102 -1.779 -1.975 1.00 71.75 186 LEU A CA 1
ATOM 1530 C C . LEU A 1 186 ? 13.697 -3.130 -1.378 1.00 71.75 186 LEU A C 1
ATOM 1532 O O . LEU A 1 186 ? 12.719 -3.206 -0.635 1.00 71.75 186 LEU A O 1
ATOM 1536 N N . PHE A 1 187 ? 14.465 -4.183 -1.662 1.00 72.06 187 PHE A N 1
ATOM 1537 C CA . PHE A 1 187 ? 14.207 -5.519 -1.134 1.00 72.06 187 PHE A CA 1
ATOM 1538 C C . PHE A 1 187 ? 14.308 -5.550 0.394 1.00 72.06 187 PHE A C 1
ATOM 1540 O O . PHE A 1 187 ? 13.384 -6.003 1.068 1.00 72.06 187 PHE A O 1
ATOM 1547 N N . VAL A 1 188 ? 15.398 -5.019 0.956 1.00 76.19 188 VAL A N 1
ATOM 1548 C CA . VAL A 1 188 ? 15.603 -4.952 2.409 1.00 76.19 188 VAL A CA 1
ATOM 1549 C C . VAL A 1 188 ? 14.507 -4.123 3.068 1.00 76.19 188 VAL A C 1
ATOM 1551 O O . VAL A 1 188 ? 13.922 -4.572 4.054 1.00 76.19 188 VAL A O 1
ATOM 1554 N N . ARG A 1 189 ? 14.172 -2.957 2.503 1.00 80.69 189 ARG A N 1
ATOM 1555 C CA . ARG A 1 189 ? 13.070 -2.127 2.996 1.00 80.69 189 ARG A CA 1
ATOM 1556 C C . ARG A 1 189 ? 11.770 -2.925 3.026 1.00 80.69 189 ARG A C 1
ATOM 1558 O O . ARG A 1 189 ? 11.163 -3.007 4.085 1.00 80.69 189 ARG A O 1
ATOM 1565 N N . SER A 1 190 ? 11.389 -3.549 1.911 1.00 75.88 190 SER A N 1
ATOM 1566 C CA . SER A 1 190 ? 10.140 -4.311 1.793 1.00 75.88 190 SER A CA 1
ATOM 1567 C C . SER A 1 190 ? 10.060 -5.474 2.786 1.00 75.88 190 SER A C 1
ATOM 1569 O O . SER A 1 190 ? 9.022 -5.695 3.410 1.00 75.88 190 SER A O 1
ATOM 1571 N N . GLN A 1 191 ? 11.152 -6.216 2.978 1.00 80.44 191 GLN A N 1
ATOM 1572 C CA . GLN A 1 191 ? 11.177 -7.332 3.927 1.00 80.44 191 GLN A CA 1
ATOM 1573 C C . GLN A 1 191 ? 11.073 -6.848 5.376 1.00 80.44 191 GLN A C 1
ATOM 1575 O O . GLN A 1 191 ? 10.323 -7.422 6.170 1.00 80.44 191 GLN A O 1
ATOM 1580 N N . LEU A 1 192 ? 11.784 -5.774 5.729 1.00 78.56 192 LEU A N 1
ATOM 1581 C CA . LEU A 1 192 ? 11.748 -5.210 7.077 1.00 78.56 192 LEU A CA 1
ATOM 1582 C C . LEU A 1 192 ? 10.376 -4.612 7.401 1.00 78.56 192 LEU A C 1
ATOM 1584 O O . LEU A 1 192 ? 9.823 -4.918 8.458 1.00 78.56 192 LEU A O 1
ATOM 1588 N N . THR A 1 193 ? 9.794 -3.820 6.500 1.00 79.75 193 THR A N 1
ATOM 1589 C CA . THR A 1 193 ? 8.491 -3.176 6.726 1.00 79.75 193 THR A CA 1
ATOM 1590 C C . THR A 1 193 ? 7.359 -4.190 6.846 1.00 79.75 193 THR A C 1
ATOM 1592 O O . THR A 1 193 ? 6.559 -4.115 7.785 1.00 79.75 193 THR A O 1
ATOM 1595 N N . ASN A 1 194 ? 7.337 -5.210 5.983 1.00 78.56 194 ASN A N 1
ATOM 1596 C CA . ASN A 1 194 ? 6.363 -6.296 6.079 1.00 78.56 194 ASN A CA 1
ATOM 1597 C C . ASN A 1 194 ? 6.528 -7.102 7.375 1.00 78.56 194 ASN A C 1
ATOM 1599 O O . ASN A 1 194 ? 5.541 -7.376 8.060 1.00 78.56 194 ASN A O 1
ATOM 1603 N N . THR A 1 195 ? 7.764 -7.436 7.760 1.00 84.50 195 THR A N 1
ATOM 1604 C CA . THR A 1 195 ? 8.031 -8.195 8.994 1.00 84.50 195 THR A CA 1
ATOM 1605 C C . THR A 1 195 ? 7.599 -7.417 10.236 1.00 84.50 195 THR A C 1
ATOM 1607 O O . THR A 1 195 ? 6.928 -7.967 11.113 1.00 84.50 195 THR A O 1
ATOM 1610 N N . ILE A 1 196 ? 7.927 -6.123 10.302 1.00 82.75 196 ILE A N 1
ATOM 1611 C CA . ILE A 1 196 ? 7.536 -5.238 11.407 1.00 82.75 196 ILE A CA 1
ATOM 1612 C C . ILE A 1 196 ? 6.010 -5.115 11.477 1.00 82.75 196 ILE A C 1
ATOM 1614 O O . ILE A 1 196 ? 5.430 -5.250 12.556 1.00 82.75 196 ILE A O 1
ATOM 1618 N N . THR A 1 197 ? 5.343 -4.921 10.339 1.00 82.50 197 THR A N 1
ATOM 1619 C CA . THR A 1 197 ? 3.882 -4.774 10.269 1.00 82.50 197 THR A CA 1
ATOM 1620 C C . THR A 1 197 ? 3.160 -6.045 10.712 1.00 82.50 197 THR A C 1
ATOM 1622 O O . THR A 1 197 ? 2.261 -5.984 11.556 1.00 82.50 197 THR A O 1
ATOM 1625 N N . LEU A 1 198 ? 3.583 -7.214 10.224 1.00 82.38 198 LEU A N 1
ATOM 1626 C CA . LEU A 1 198 ? 3.038 -8.501 10.662 1.00 82.38 198 LEU A CA 1
ATOM 1627 C C . LEU A 1 198 ? 3.283 -8.727 12.157 1.00 82.38 198 LEU A C 1
ATOM 1629 O O . LEU A 1 198 ? 2.358 -9.105 12.879 1.00 82.38 198 LEU A O 1
ATOM 1633 N N . GLY A 1 199 ? 4.489 -8.428 12.644 1.00 80.94 199 GLY A N 1
ATOM 1634 C CA . GLY A 1 199 ? 4.813 -8.474 14.066 1.00 80.94 199 GLY A CA 1
ATOM 1635 C C . GLY A 1 199 ? 3.840 -7.637 14.897 1.00 80.94 199 GLY A C 1
ATOM 1636 O O . GLY A 1 199 ? 3.194 -8.166 15.800 1.00 80.94 199 GLY A O 1
ATOM 1637 N N . LEU A 1 200 ? 3.655 -6.360 14.556 1.00 81.06 200 LEU A N 1
ATOM 1638 C CA . LEU A 1 200 ? 2.757 -5.456 15.285 1.00 81.06 200 LEU A CA 1
ATOM 1639 C C . LEU A 1 200 ? 1.288 -5.904 15.266 1.00 81.06 200 LEU A C 1
ATOM 1641 O O . LEU A 1 200 ? 0.564 -5.647 16.227 1.00 81.06 200 LEU A O 1
ATOM 1645 N N . ILE A 1 201 ? 0.833 -6.579 14.207 1.00 82.31 201 ILE A N 1
ATOM 1646 C CA . ILE A 1 201 ? -0.561 -7.031 14.083 1.00 82.31 201 ILE A CA 1
ATOM 1647 C C . ILE A 1 201 ? -0.801 -8.354 14.820 1.00 82.31 201 ILE A C 1
ATOM 1649 O O . ILE A 1 201 ? -1.829 -8.512 15.489 1.00 82.31 201 ILE A O 1
ATOM 1653 N N . PHE A 1 202 ? 0.115 -9.315 14.691 1.00 83.12 202 PHE A N 1
ATOM 1654 C CA . PHE A 1 202 ? -0.070 -10.668 15.215 1.00 83.12 202 PHE A CA 1
ATOM 1655 C C . PHE A 1 202 ? 0.431 -10.831 16.652 1.00 83.12 202 PHE A C 1
ATOM 1657 O O . PHE A 1 202 ? -0.230 -11.519 17.433 1.00 83.12 202 PHE A O 1
ATOM 1664 N N . LEU A 1 203 ? 1.528 -10.173 17.052 1.00 80.50 203 LEU A N 1
ATOM 1665 C CA . LEU A 1 203 ? 2.085 -10.305 18.407 1.00 80.50 203 LEU A CA 1
ATOM 1666 C C . LEU A 1 203 ? 1.077 -9.955 19.513 1.00 80.50 203 LEU A C 1
ATOM 1668 O O . LEU A 1 203 ? 0.946 -10.749 20.448 1.00 80.50 203 LEU A O 1
ATOM 1672 N N . PRO A 1 204 ? 0.308 -8.847 19.440 1.00 78.06 204 PRO A N 1
ATOM 1673 C CA . PRO A 1 204 ? -0.654 -8.522 20.489 1.00 78.06 204 PRO A CA 1
ATOM 1674 C C . PRO A 1 204 ? -1.750 -9.584 20.603 1.00 78.06 204 PRO A C 1
ATOM 1676 O O . PRO A 1 204 ? -2.129 -9.954 21.713 1.00 78.06 204 PRO A O 1
ATOM 1679 N N . LYS A 1 205 ? -2.229 -10.108 19.466 1.00 80.38 205 LYS A N 1
ATOM 1680 C CA . LYS A 1 205 ? -3.277 -11.138 19.420 1.00 80.38 205 LYS A CA 1
ATOM 1681 C C . LYS A 1 205 ? -2.797 -12.458 20.012 1.00 80.38 205 LYS A C 1
ATOM 1683 O O . LYS A 1 205 ? -3.473 -13.018 20.871 1.00 80.38 205 LYS A O 1
ATOM 1688 N N . LEU A 1 206 ? -1.613 -12.914 19.603 1.00 79.69 206 LEU A N 1
ATOM 1689 C CA . LEU A 1 206 ? -1.012 -14.146 20.109 1.00 79.69 206 LEU A CA 1
ATOM 1690 C C . LEU A 1 206 ? -0.721 -14.047 21.607 1.00 79.69 206 LEU A C 1
ATOM 1692 O O . LEU A 1 206 ? -1.020 -14.977 22.353 1.00 79.69 206 LEU A O 1
ATOM 1696 N N . TRP A 1 207 ? -0.211 -12.903 22.072 1.00 78.56 207 TRP A N 1
ATOM 1697 C CA . TRP A 1 207 ? 0.048 -12.681 23.492 1.00 78.56 207 TRP A CA 1
ATOM 1698 C C . TRP A 1 207 ? -1.237 -12.720 24.326 1.00 78.56 207 TRP A C 1
ATOM 1700 O O . TRP A 1 207 ? -1.277 -13.385 25.362 1.00 78.56 207 TRP A O 1
ATOM 1710 N N . TYR A 1 208 ? -2.309 -12.065 23.864 1.00 75.44 208 TYR A N 1
ATOM 1711 C CA . TYR A 1 208 ? -3.610 -12.108 24.536 1.00 75.44 208 TYR A CA 1
ATOM 1712 C C . TYR A 1 208 ? -4.207 -13.516 24.563 1.00 75.44 208 TYR A C 1
ATOM 1714 O O . TYR A 1 208 ? -4.629 -13.973 25.624 1.00 75.44 208 TYR A O 1
ATOM 1722 N N . GLN A 1 209 ? -4.197 -14.217 23.430 1.00 79.19 209 GLN A N 1
ATOM 1723 C CA . GLN A 1 209 ? -4.740 -15.569 23.315 1.00 79.19 209 GLN A CA 1
ATOM 1724 C C . GLN A 1 209 ? -3.955 -16.568 24.177 1.00 79.19 209 GLN A C 1
ATOM 1726 O O . GLN A 1 209 ? -4.544 -17.383 24.884 1.00 79.19 209 GLN A O 1
ATOM 1731 N N . HIS A 1 210 ? -2.627 -16.454 24.211 1.00 79.56 210 HIS A N 1
ATOM 1732 C CA . HIS A 1 210 ? -1.780 -17.274 25.074 1.00 79.56 210 HIS A CA 1
ATOM 1733 C C . HIS A 1 210 ? -2.014 -16.980 26.564 1.00 79.56 210 HIS A C 1
ATOM 1735 O O . HIS A 1 210 ? -2.083 -17.903 27.378 1.00 79.56 210 HIS A O 1
ATOM 1741 N N . LYS A 1 211 ? -2.200 -15.706 26.936 1.00 77.06 211 LYS A N 1
ATOM 1742 C CA . LYS A 1 211 ? -2.542 -15.319 28.310 1.00 77.06 211 LYS A CA 1
ATOM 1743 C C . LYS A 1 211 ? -3.911 -15.877 28.721 1.00 77.06 211 LYS A C 1
ATOM 1745 O O . LYS A 1 211 ? -4.036 -16.422 29.814 1.00 77.06 211 LYS A O 1
ATOM 1750 N N . GLN A 1 212 ? -4.910 -15.791 27.842 1.00 78.06 212 GLN A N 1
ATOM 1751 C CA . GLN A 1 212 ? -6.250 -16.339 28.065 1.00 78.06 212 GLN A CA 1
ATOM 1752 C C . GLN A 1 212 ? -6.224 -17.866 28.218 1.00 78.06 212 GLN A C 1
ATOM 1754 O O . GLN A 1 212 ? -6.807 -18.388 29.167 1.00 78.06 212 GLN A O 1
ATOM 1759 N N . ASN A 1 213 ? -5.475 -18.570 27.366 1.00 77.81 213 ASN A N 1
ATOM 1760 C CA . ASN A 1 213 ? -5.273 -20.014 27.491 1.00 77.81 213 ASN A CA 1
ATOM 1761 C C . ASN A 1 213 ? -4.566 -20.388 28.802 1.00 77.81 213 ASN A C 1
ATOM 1763 O O . ASN A 1 213 ? -4.983 -21.339 29.456 1.00 77.81 213 ASN A O 1
ATOM 1767 N N . ARG A 1 214 ? -3.554 -19.624 29.247 1.00 78.75 214 ARG A N 1
ATOM 1768 C CA . ARG A 1 214 ? -2.932 -19.840 30.567 1.00 78.75 214 ARG A CA 1
ATOM 1769 C C . ARG A 1 214 ? -3.926 -19.675 31.714 1.00 78.75 214 ARG A C 1
ATOM 1771 O O . ARG A 1 214 ? -3.905 -20.497 32.621 1.00 78.75 214 ARG A O 1
ATOM 1778 N N . TYR A 1 215 ? -4.785 -18.654 31.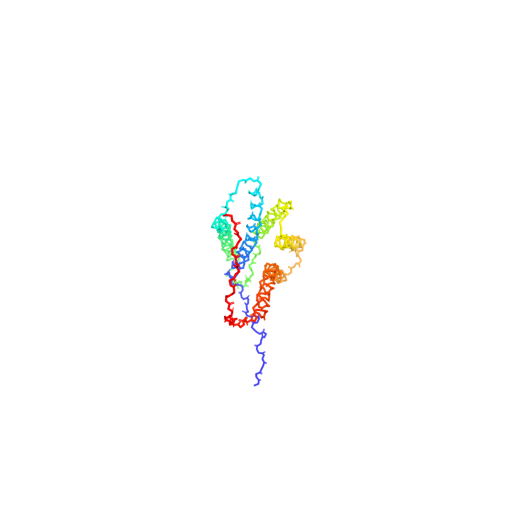688 1.00 73.38 215 TYR A N 1
ATOM 1779 C CA . TYR A 1 215 ? -5.809 -18.469 32.724 1.00 73.38 215 TYR A CA 1
ATOM 1780 C C . TYR A 1 215 ? -6.844 -19.600 32.729 1.00 73.38 215 TYR A C 1
ATOM 1782 O O . TYR A 1 215 ? -7.203 -20.078 33.802 1.00 73.38 215 TYR A O 1
ATOM 1790 N N . LEU A 1 216 ? -7.274 -20.069 31.553 1.00 77.00 216 LEU A N 1
ATOM 1791 C CA . LEU A 1 216 ? -8.156 -21.234 31.426 1.00 77.00 216 LEU A CA 1
ATOM 1792 C C . LEU A 1 216 ? -7.505 -22.501 31.994 1.00 77.00 216 LEU A C 1
ATOM 1794 O O . LEU A 1 216 ? -8.120 -23.192 32.803 1.00 77.00 216 LEU A O 1
ATOM 1798 N N . LEU A 1 217 ? -6.241 -22.767 31.659 1.00 76.31 217 LEU A N 1
ATOM 1799 C CA . LEU A 1 217 ? -5.490 -23.901 32.207 1.00 76.31 217 LEU A CA 1
ATOM 1800 C C . LEU A 1 217 ? -5.332 -23.808 33.736 1.00 76.31 217 LEU A C 1
ATOM 1802 O O . LEU A 1 217 ? -5.490 -24.812 34.429 1.00 76.31 217 LEU A O 1
ATOM 1806 N N . LEU A 1 218 ? -5.095 -22.609 34.276 1.00 76.06 218 LEU A N 1
ATOM 1807 C CA . LEU A 1 218 ? -5.047 -22.358 35.724 1.00 76.06 218 LEU A CA 1
ATOM 1808 C C . LEU A 1 218 ? -6.411 -22.582 36.402 1.00 76.06 218 LEU A C 1
ATOM 1810 O O . LEU A 1 218 ? -6.480 -23.149 37.488 1.00 76.06 218 LEU A O 1
ATOM 1814 N N . SER A 1 219 ? -7.511 -22.197 35.748 1.00 70.69 219 SER A N 1
ATOM 1815 C CA . SER A 1 219 ? -8.867 -22.433 36.266 1.00 70.69 219 SER A CA 1
ATOM 1816 C C . SER A 1 219 ? -9.263 -23.916 36.274 1.00 70.69 219 SER A C 1
ATOM 1818 O O . SER A 1 219 ? -9.914 -24.361 37.214 1.00 70.69 219 SER A O 1
ATOM 1820 N N . LEU A 1 220 ? -8.815 -24.693 35.280 1.00 74.31 220 LEU A N 1
ATOM 1821 C CA . LEU A 1 220 ? -9.040 -26.141 35.185 1.00 74.31 220 LEU A CA 1
ATOM 1822 C C . LEU A 1 220 ? -8.187 -26.945 36.175 1.00 74.31 220 LEU A C 1
ATOM 1824 O O . LEU A 1 220 ? -8.590 -28.012 36.620 1.00 74.31 220 LEU A O 1
ATOM 1828 N N . THR A 1 221 ? -7.006 -26.438 36.533 1.00 67.00 221 THR A N 1
ATOM 1829 C CA . THR A 1 221 ? -6.131 -27.061 37.543 1.00 67.00 221 THR A CA 1
ATOM 1830 C C . THR A 1 221 ? -6.533 -26.703 38.974 1.00 67.00 221 THR A C 1
ATOM 1832 O O . THR A 1 221 ? -6.273 -27.480 39.893 1.00 67.00 221 THR A O 1
ATOM 1835 N N . SER A 1 222 ? -7.210 -25.566 39.173 1.00 61.44 222 SER A N 1
ATOM 1836 C CA . SER A 1 222 ? -7.763 -25.161 40.470 1.00 61.44 222 SER A CA 1
ATOM 1837 C C . SER A 1 222 ? -9.085 -25.861 40.822 1.00 61.44 222 SER A C 1
ATOM 1839 O O . SER A 1 222 ? -9.417 -25.953 42.004 1.00 61.44 222 SER A O 1
ATOM 1841 N N . SER A 1 223 ? -9.844 -26.365 39.847 1.00 56.53 223 SER A N 1
ATOM 1842 C CA . SER A 1 223 ? -11.079 -27.127 40.069 1.00 56.53 223 SER A CA 1
ATOM 1843 C C . SER A 1 223 ? -10.793 -28.627 40.235 1.00 56.53 223 SER A C 1
ATOM 1845 O O . SER A 1 223 ? -11.107 -29.450 39.381 1.00 56.53 223 SER A O 1
ATOM 1847 N N . LYS A 1 224 ? -10.203 -29.016 41.375 1.00 41.88 224 LYS A N 1
ATOM 1848 C CA . LYS A 1 224 ? -10.235 -30.427 41.809 1.00 41.88 224 LYS A CA 1
ATOM 1849 C C . LYS A 1 224 ? -11.694 -30.862 42.055 1.00 41.88 224 LYS A C 1
ATOM 1851 O O . LYS A 1 224 ? -12.464 -30.066 42.597 1.00 41.88 224 LYS A O 1
ATOM 1856 N N . PRO A 1 225 ? -12.088 -32.101 41.699 1.00 43.06 225 PRO A N 1
ATOM 1857 C CA . PRO A 1 225 ? -13.458 -32.571 41.870 1.00 43.06 225 PRO A CA 1
ATOM 1858 C C . PRO A 1 225 ? -13.804 -32.670 43.359 1.00 43.06 225 PRO A C 1
ATOM 1860 O O . PRO A 1 225 ? -13.103 -33.313 44.140 1.00 43.06 225 PRO A O 1
ATOM 1863 N N . ILE A 1 226 ? -14.895 -32.012 43.743 1.00 50.75 226 ILE A N 1
ATOM 1864 C CA . ILE A 1 226 ? -15.518 -32.145 45.060 1.00 50.75 226 ILE A CA 1
ATOM 1865 C C . ILE A 1 226 ? -16.040 -33.591 45.155 1.00 50.75 226 ILE A C 1
ATOM 1867 O O . ILE A 1 226 ? -16.811 -33.991 44.279 1.00 50.75 226 ILE A O 1
ATOM 1871 N N . PRO A 1 227 ? -15.637 -34.401 46.153 1.00 42.91 227 PRO A N 1
ATOM 1872 C CA . PRO A 1 227 ? -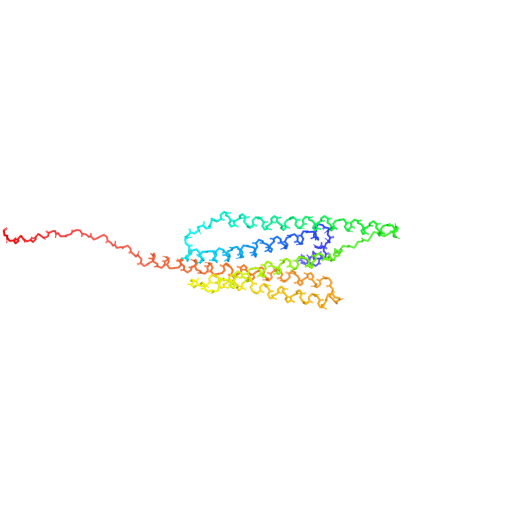16.182 -35.745 46.306 1.00 42.91 227 PRO A CA 1
ATOM 1873 C C . PRO A 1 227 ? -17.680 -35.663 46.650 1.00 42.91 227 PRO A C 1
ATOM 1875 O O . PRO A 1 227 ? -18.099 -34.717 47.327 1.00 42.91 227 PRO A O 1
ATOM 1878 N N . PRO A 1 228 ? -18.507 -36.622 46.196 1.00 40.41 228 PRO A N 1
ATOM 1879 C CA . PRO A 1 228 ? -19.943 -36.582 46.431 1.00 40.41 228 PRO A CA 1
ATOM 1880 C C . PRO A 1 228 ? -20.225 -36.636 47.937 1.00 40.41 228 PRO A C 1
ATOM 1882 O O . PRO A 1 228 ? -19.801 -37.553 48.639 1.00 40.41 228 PRO A O 1
ATOM 1885 N N . ARG A 1 229 ? -20.927 -35.615 48.437 1.00 35.03 229 ARG A N 1
ATOM 1886 C CA . ARG A 1 229 ? -21.372 -35.521 49.829 1.00 35.03 229 ARG A CA 1
ATOM 1887 C C . ARG A 1 229 ? -22.443 -36.595 50.065 1.00 35.03 229 ARG A C 1
ATOM 1889 O O . ARG A 1 229 ? -23.449 -36.621 49.360 1.00 35.03 229 ARG A O 1
ATOM 1896 N N . SER A 1 230 ? -22.203 -37.487 51.024 1.00 36.12 230 SER A N 1
ATOM 1897 C CA . SER A 1 230 ? -23.160 -38.503 51.478 1.00 36.12 230 SER A CA 1
ATOM 1898 C C . SER A 1 230 ? -24.436 -37.865 52.060 1.00 36.12 230 SER A C 1
ATOM 1900 O O . SER A 1 230 ? -24.377 -36.740 52.566 1.00 36.12 230 SER A O 1
ATOM 1902 N N . PRO A 1 231 ? -25.595 -38.551 52.005 1.00 41.72 231 PRO A N 1
ATOM 1903 C CA . PRO A 1 231 ? -26.848 -38.027 52.539 1.00 41.72 231 PRO A CA 1
ATOM 1904 C C . PRO A 1 231 ? -27.018 -38.406 54.020 1.00 41.72 231 PRO A C 1
ATOM 1906 O O . PRO A 1 231 ? -27.000 -39.586 54.355 1.00 41.72 231 PRO A O 1
ATOM 1909 N N . SER A 1 232 ? -27.243 -37.418 54.892 1.00 31.64 232 SER A N 1
ATOM 1910 C CA . SER A 1 232 ? -27.670 -37.618 56.293 1.00 31.64 232 SER A CA 1
ATOM 1911 C C . SER A 1 232 ? -28.606 -36.468 56.727 1.00 31.64 232 SER A C 1
ATOM 1913 O O . SER A 1 232 ? -28.616 -35.424 56.073 1.00 31.64 232 SER A O 1
ATOM 1915 N N . PRO A 1 233 ? -29.434 -36.632 57.775 1.00 39.88 233 PRO A N 1
ATOM 1916 C CA . PRO A 1 233 ? -30.863 -36.894 57.661 1.00 39.88 233 PRO A CA 1
ATOM 1917 C C . PRO A 1 233 ? -31.724 -35.670 58.012 1.00 39.88 233 PRO A C 1
ATOM 1919 O O . PRO A 1 233 ? -31.319 -34.759 58.732 1.00 39.88 233 PRO A O 1
ATOM 1922 N N . THR A 1 234 ? -32.954 -35.681 57.511 1.00 40.56 234 THR A N 1
ATOM 1923 C CA . THR A 1 234 ? -33.997 -34.683 57.756 1.00 40.56 234 THR A CA 1
ATOM 1924 C C . THR A 1 234 ? -34.380 -34.626 59.241 1.00 40.56 234 THR A C 1
ATOM 1926 O O . THR A 1 234 ? -34.909 -35.598 59.774 1.00 40.56 234 THR A O 1
ATOM 1929 N N . ILE A 1 235 ? -34.176 -33.476 59.896 1.00 35.12 235 ILE A N 1
ATOM 1930 C CA . ILE A 1 235 ? -34.814 -33.139 61.179 1.00 35.12 235 ILE A CA 1
ATOM 1931 C C . ILE A 1 235 ? -35.844 -32.035 60.919 1.00 35.12 235 ILE A C 1
ATOM 1933 O O . ILE A 1 235 ? -35.514 -30.931 60.489 1.00 35.1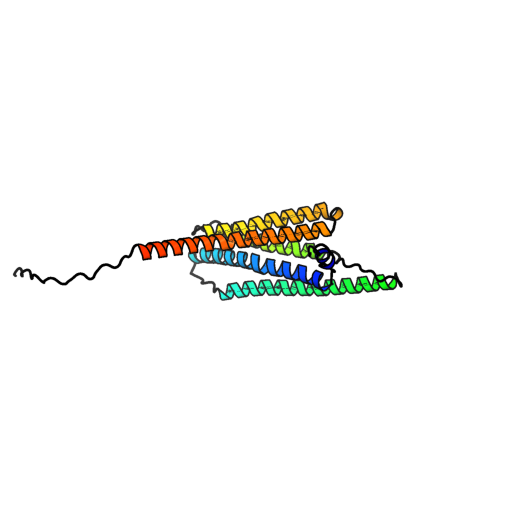2 235 ILE A O 1
ATOM 1937 N N . LEU A 1 236 ? -37.107 -32.390 61.145 1.00 42.72 236 LEU A N 1
ATOM 1938 C CA . LEU A 1 236 ? -38.299 -31.553 61.053 1.00 42.72 236 LEU A CA 1
ATOM 1939 C C . LEU A 1 236 ? -38.396 -30.657 62.305 1.00 42.72 236 LEU A C 1
ATOM 1941 O O . LEU A 1 236 ? -38.284 -31.160 63.419 1.00 42.72 236 LEU A O 1
ATOM 1945 N N . SER A 1 237 ? -38.624 -29.352 62.127 1.00 31.98 237 SER A N 1
ATOM 1946 C CA . SER A 1 237 ? -38.872 -28.380 63.212 1.00 31.98 237 SER A CA 1
ATOM 1947 C C . SER A 1 237 ? -40.342 -27.903 63.182 1.00 31.98 237 SER A C 1
ATOM 1949 O O . SER A 1 237 ? -40.936 -27.902 62.098 1.00 31.98 237 SER A O 1
ATOM 1951 N N . PRO A 1 238 ? -40.966 -27.560 64.331 1.00 42.09 238 PRO A N 1
ATOM 1952 C CA . PRO A 1 238 ? -42.418 -27.579 64.512 1.00 42.09 238 PRO A CA 1
ATOM 1953 C C . PRO A 1 238 ? -43.131 -26.254 64.180 1.00 42.09 238 PRO A C 1
ATOM 1955 O O . PRO A 1 238 ? -42.541 -25.176 64.183 1.00 42.09 238 PRO A O 1
ATOM 1958 N N . ARG A 1 239 ? -44.441 -26.369 63.909 1.00 41.12 239 ARG A N 1
ATOM 1959 C CA . ARG A 1 239 ? -45.396 -25.270 63.664 1.00 41.12 239 ARG A CA 1
ATOM 1960 C C . ARG A 1 239 ? -45.551 -24.354 64.881 1.00 41.12 239 ARG A C 1
ATOM 1962 O O . ARG A 1 239 ? -45.672 -24.838 66.002 1.00 41.12 239 ARG A O 1
ATOM 1969 N N . VAL A 1 240 ? -45.678 -23.054 64.615 1.00 35.16 240 VAL A N 1
ATOM 1970 C CA . VAL A 1 240 ? -46.186 -22.028 65.543 1.00 35.16 240 VAL A CA 1
ATOM 1971 C C . VAL A 1 240 ? -47.664 -21.749 65.196 1.00 35.16 240 VAL A C 1
ATOM 1973 O O . VAL A 1 240 ? -47.991 -21.771 64.006 1.00 35.16 240 VAL A O 1
ATOM 1976 N N . PRO A 1 241 ? -48.558 -21.542 66.184 1.00 40.41 241 PRO A N 1
ATOM 1977 C CA . PRO A 1 241 ? -50.005 -21.497 65.975 1.00 40.41 241 PRO A CA 1
ATOM 1978 C C . PRO A 1 241 ? -50.537 -20.070 65.777 1.00 40.41 241 PRO A C 1
ATOM 1980 O O . PRO A 1 241 ? -50.054 -19.154 66.439 1.00 40.41 241 PRO A O 1
ATOM 1983 N N . VAL A 1 242 ? -51.574 -19.932 64.940 1.00 34.94 242 VAL A N 1
ATOM 1984 C CA . VAL A 1 242 ? -52.793 -19.120 65.158 1.00 34.94 242 VAL A CA 1
ATOM 1985 C C . VAL A 1 242 ? -53.941 -19.836 64.455 1.00 34.94 242 VAL A C 1
ATOM 1987 O O . VAL A 1 242 ? -53.720 -20.270 63.301 1.00 34.94 242 VAL A O 1
#